Protein AF-A0A1F8DVT5-F1 (afdb_monomer)

Secondary structure (DSSP, 8-state):
------HHHHHHHT-TTHHHHHHHHHHHHHHHHHTSHHHHHHHHHHHTSHHHHHHHHHHHHTSTTTHHHHHHHHHHGGGTS-HHHHHHHHHHHHHHHHHHHHHHHHHHHHHHHHHHHHHHHT-HHHHHHTTSTTHHHHHHHHHHHHHTTTS-HHHHHHHTT-TT--HHHHHHHHHHHHHHHHHHHHHHHHH-

Solvent-accessible surface area (backbone atoms only — not comparable to full-atom values): 10488 Å² total; per-residue (Å²): 134,87,80,84,70,65,77,76,61,62,59,71,73,67,48,91,54,54,68,61,5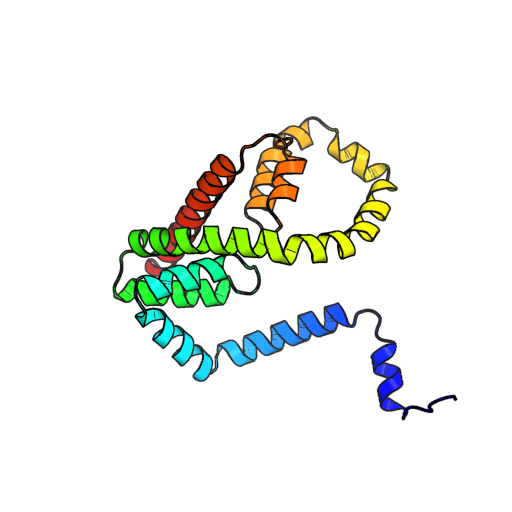3,48,51,53,51,49,52,54,51,45,61,66,49,61,77,33,68,70,46,48,53,51,38,56,57,51,25,66,52,52,68,65,32,35,21,54,39,16,24,39,40,53,41,74,92,34,29,66,63,24,50,56,26,58,50,50,32,53,81,80,41,55,48,66,58,46,13,52,40,15,16,59,17,20,49,55,21,49,52,49,46,57,69,65,46,47,69,59,51,54,64,69,43,47,66,56,52,60,59,52,74,71,37,71,73,58,64,57,56,71,71,38,77,71,42,67,69,43,41,64,57,53,27,49,50,37,50,73,32,81,47,67,57,62,61,25,34,53,75,64,69,46,83,78,66,53,69,70,60,52,52,53,52,53,27,54,51,44,21,50,51,46,25,53,52,48,48,52,63,72,74,108

Structure (mmCIF, N/CA/C/O backbone):
data_AF-A0A1F8DVT5-F1
#
_entry.id   AF-A0A1F8DVT5-F1
#
loop_
_atom_site.group_PDB
_atom_site.id
_atom_site.type_symbol
_atom_site.label_atom_id
_atom_site.label_alt_id
_atom_site.label_comp_id
_atom_site.label_asym_id
_atom_site.label_entity_id
_atom_site.label_seq_id
_atom_site.pdbx_PDB_ins_code
_atom_site.Cartn_x
_atom_site.Cartn_y
_atom_site.Cartn_z
_atom_site.occupancy
_atom_site.B_iso_or_equiv
_atom_site.auth_seq_id
_atom_site.auth_comp_id
_atom_site.auth_asym_id
_atom_site.auth_atom_id
_atom_site.pdbx_PDB_model_num
ATOM 1 N N . MET A 1 1 ? -50.619 -6.832 -6.013 1.00 40.03 1 MET A N 1
ATOM 2 C CA . MET A 1 1 ? -50.377 -7.307 -7.392 1.00 40.03 1 MET A CA 1
ATOM 3 C C . MET A 1 1 ? -49.243 -8.322 -7.311 1.00 40.03 1 MET A C 1
ATOM 5 O O . MET A 1 1 ? -48.106 -7.932 -7.080 1.00 40.03 1 MET A O 1
ATOM 9 N N . ASN A 1 2 ? -49.572 -9.618 -7.315 1.00 43.69 2 ASN A N 1
ATOM 10 C CA . ASN A 1 2 ? -48.598 -10.695 -7.113 1.00 43.69 2 ASN A CA 1
ATOM 11 C C . ASN A 1 2 ? -47.845 -10.939 -8.419 1.00 43.69 2 ASN A C 1
ATOM 13 O O . ASN A 1 2 ? -48.395 -11.498 -9.365 1.00 43.69 2 ASN A O 1
ATOM 17 N N . VAL A 1 3 ? -46.598 -10.479 -8.476 1.00 56.94 3 VAL A N 1
ATOM 18 C CA . VAL A 1 3 ? -45.718 -10.713 -9.619 1.00 56.94 3 VAL A CA 1
ATOM 19 C C . VAL A 1 3 ? -45.224 -12.157 -9.533 1.00 56.94 3 VAL A C 1
ATOM 21 O O . VAL A 1 3 ? -44.346 -12.474 -8.732 1.00 56.94 3 VAL A O 1
ATOM 24 N N . HIS A 1 4 ? -45.818 -13.045 -10.333 1.00 58.88 4 HIS A N 1
ATOM 25 C CA . HIS A 1 4 ? -45.294 -14.389 -10.562 1.00 58.88 4 HIS A CA 1
ATOM 26 C C . HIS A 1 4 ? -43.970 -14.274 -11.325 1.00 58.88 4 HIS A C 1
ATOM 28 O O . HIS A 1 4 ? -43.946 -14.106 -12.541 1.00 58.88 4 HIS A O 1
ATOM 34 N N . LEU A 1 5 ? -42.859 -14.312 -10.589 1.00 56.31 5 LEU A N 1
ATOM 35 C CA . LEU A 1 5 ? -41.522 -14.365 -11.171 1.00 56.31 5 LEU A CA 1
ATOM 36 C C . LEU A 1 5 ? -41.249 -15.785 -11.701 1.00 56.31 5 LEU A C 1
ATOM 38 O O . LEU A 1 5 ? -41.598 -16.755 -11.023 1.00 56.31 5 LEU A O 1
ATOM 42 N N . PRO A 1 6 ? -40.620 -15.934 -12.881 1.00 57.16 6 PRO A N 1
ATOM 43 C CA . PRO A 1 6 ? -40.302 -17.240 -13.448 1.00 57.16 6 PRO A CA 1
ATOM 44 C C . PRO A 1 6 ? -39.401 -18.060 -12.508 1.00 57.16 6 PRO A C 1
ATOM 46 O O . PRO A 1 6 ? -38.488 -17.537 -11.860 1.00 57.16 6 PRO A O 1
ATOM 49 N N . HIS A 1 7 ? -39.675 -19.368 -12.453 1.00 58.00 7 HIS A N 1
ATOM 50 C CA . HIS A 1 7 ? -39.145 -20.341 -11.488 1.00 58.00 7 HIS A CA 1
ATOM 51 C C . HIS A 1 7 ? -37.614 -20.375 -11.240 1.00 58.00 7 HIS A C 1
ATOM 53 O O . HIS A 1 7 ? -37.249 -20.727 -10.116 1.00 58.00 7 HIS A O 1
ATOM 59 N N . PRO A 1 8 ? -36.696 -19.980 -12.154 1.00 55.59 8 PRO A N 1
ATOM 60 C CA . PRO A 1 8 ? -35.258 -19.995 -11.853 1.00 55.59 8 PRO A CA 1
ATOM 61 C C . PRO A 1 8 ? -34.827 -18.938 -10.824 1.00 55.59 8 PRO A C 1
ATOM 63 O O . PRO A 1 8 ? -33.842 -19.125 -10.116 1.00 55.59 8 PRO A O 1
ATOM 66 N N . ILE A 1 9 ? -35.550 -17.818 -10.719 1.00 53.59 9 ILE A N 1
ATOM 67 C CA . ILE A 1 9 ? -35.099 -16.637 -9.958 1.00 53.59 9 ILE A CA 1
ATOM 68 C C . ILE A 1 9 ? -35.405 -16.786 -8.456 1.00 53.59 9 ILE A C 1
ATOM 70 O O . ILE A 1 9 ? -34.687 -16.259 -7.604 1.00 53.59 9 ILE A O 1
ATOM 74 N N . ALA A 1 10 ? -36.440 -17.556 -8.108 1.00 53.16 10 ALA A N 1
ATOM 75 C CA . ALA A 1 10 ? -36.847 -17.775 -6.721 1.00 53.16 10 ALA A CA 1
ATOM 76 C C . ALA A 1 10 ? -35.826 -18.606 -5.917 1.00 53.16 10 ALA A C 1
ATOM 78 O O . ALA A 1 10 ? -35.656 -18.367 -4.722 1.00 53.16 10 ALA A O 1
ATOM 79 N N . TYR A 1 11 ? -35.097 -19.523 -6.567 1.00 51.69 11 TYR A N 1
ATOM 80 C CA . TYR A 1 11 ? -34.116 -20.394 -5.906 1.00 51.69 11 TYR A CA 1
ATOM 81 C C . TYR A 1 11 ? -32.870 -19.622 -5.430 1.00 51.69 11 TYR A C 1
ATOM 83 O O . TYR A 1 11 ? -32.408 -19.816 -4.307 1.00 51.69 11 TYR A O 1
ATOM 91 N N . TYR A 1 12 ? -32.387 -18.651 -6.215 1.00 50.41 12 TYR A N 1
ATOM 92 C CA . TYR A 1 12 ? -31.235 -17.814 -5.842 1.00 50.41 12 TYR A CA 1
ATOM 93 C C . TYR A 1 12 ? -31.512 -16.873 -4.662 1.00 50.41 12 TYR A C 1
ATOM 95 O O . TYR A 1 12 ? -30.584 -16.476 -3.954 1.00 50.41 12 TYR A O 1
ATOM 103 N N . ARG A 1 13 ? -32.781 -16.524 -4.410 1.00 52.41 13 ARG A N 1
ATOM 104 C CA . ARG A 1 13 ? -33.170 -15.673 -3.274 1.00 52.41 13 ARG A CA 1
ATOM 105 C C . ARG A 1 13 ? -33.208 -16.435 -1.942 1.00 52.41 13 ARG A C 1
ATOM 107 O O . ARG A 1 13 ? -33.151 -15.801 -0.894 1.00 52.41 13 ARG A O 1
ATOM 114 N N . ALA A 1 14 ? -33.268 -17.769 -1.976 1.00 55.97 14 ALA A N 1
ATOM 115 C CA . ALA A 1 14 ? -33.323 -18.632 -0.793 1.00 55.97 14 ALA A CA 1
ATOM 116 C C . ALA A 1 14 ? -31.937 -19.074 -0.282 1.00 55.97 14 ALA A C 1
ATOM 118 O O . ALA A 1 14 ? -31.838 -19.806 0.705 1.00 55.97 14 ALA A O 1
ATOM 119 N N . TRP A 1 15 ? -30.852 -18.650 -0.937 1.00 57.53 15 TRP A N 1
ATOM 120 C CA . TRP A 1 15 ? -29.512 -19.098 -0.578 1.00 57.53 15 TRP A CA 1
ATOM 121 C C . TRP A 1 15 ? -28.997 -18.367 0.669 1.00 57.53 15 TRP A C 1
ATOM 123 O O . TRP A 1 15 ? -28.637 -17.190 0.633 1.00 57.53 15 TRP A O 1
ATOM 133 N N . LYS A 1 16 ? -28.964 -19.095 1.791 1.00 67.81 16 LYS A N 1
ATOM 134 C CA . LYS A 1 16 ? -28.633 -18.590 3.136 1.00 67.81 16 LYS A CA 1
ATOM 135 C C . LYS A 1 16 ? -27.255 -17.916 3.237 1.00 67.81 16 LYS A C 1
ATOM 137 O O . LYS A 1 16 ? -27.068 -17.059 4.091 1.00 67.81 16 LYS A O 1
ATOM 142 N N . TYR A 1 17 ? -26.317 -18.270 2.357 1.00 67.44 17 TYR A N 1
ATOM 143 C CA . TYR A 1 17 ? -24.926 -17.795 2.371 1.00 67.44 17 TYR A CA 1
ATOM 144 C C . TYR A 1 17 ? -24.551 -17.015 1.107 1.00 67.44 17 TYR A C 1
ATOM 146 O O . TYR A 1 17 ? -23.424 -17.112 0.626 1.00 67.44 17 TYR A O 1
ATOM 154 N N . ARG A 1 18 ? -25.491 -16.243 0.550 1.00 71.56 18 ARG A N 1
ATOM 155 C CA . ARG A 1 18 ? -25.291 -15.483 -0.694 1.00 71.56 18 ARG A CA 1
ATOM 156 C C . ARG A 1 18 ? -24.005 -14.648 -0.687 1.00 71.56 18 ARG A C 1
ATOM 158 O O . ARG A 1 18 ? -23.248 -14.715 -1.644 1.00 71.56 18 ARG A O 1
ATOM 165 N N . 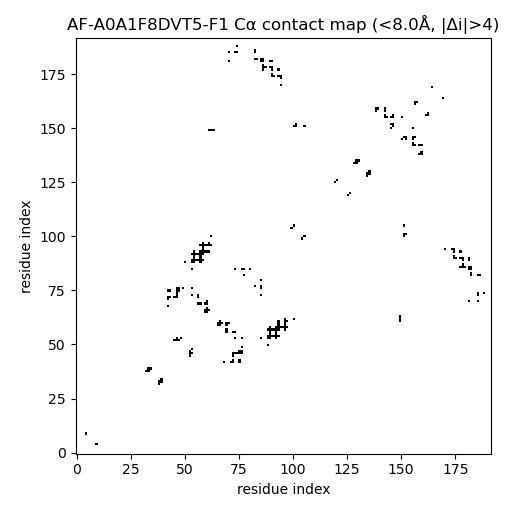ASN A 1 19 ? -23.726 -13.926 0.399 1.00 71.44 19 ASN A N 1
ATOM 166 C CA . ASN A 1 19 ? -22.541 -13.065 0.494 1.00 71.44 19 ASN A CA 1
ATOM 167 C C . ASN A 1 19 ? -21.238 -13.876 0.562 1.00 71.44 19 ASN A C 1
ATOM 169 O O . ASN A 1 19 ? -20.266 -13.525 -0.094 1.00 71.44 19 ASN A O 1
ATOM 173 N N . THR A 1 20 ? -21.228 -14.995 1.290 1.00 72.81 20 THR A N 1
ATOM 174 C CA . THR A 1 20 ? -20.064 -15.892 1.365 1.00 72.81 20 THR A CA 1
ATOM 175 C C . THR A 1 20 ? -19.805 -16.586 0.030 1.00 72.81 20 THR A C 1
ATOM 177 O O . THR A 1 20 ? -18.659 -16.685 -0.396 1.00 72.81 20 THR A O 1
ATOM 180 N N . GLY A 1 21 ? -20.863 -17.020 -0.663 1.00 82.94 21 GLY A N 1
ATOM 181 C CA . GLY A 1 21 ? -20.761 -17.585 -2.008 1.00 82.94 21 GLY A CA 1
ATOM 182 C C . GLY A 1 21 ? -20.256 -16.565 -3.031 1.00 82.94 21 GLY A C 1
ATOM 183 O O . GLY A 1 21 ? -19.415 -16.904 -3.856 1.00 82.94 21 GLY A O 1
ATOM 184 N N . LEU A 1 22 ? -20.707 -15.309 -2.939 1.00 77.19 22 LEU A N 1
ATOM 185 C CA . LEU A 1 22 ? -20.210 -14.209 -3.772 1.00 77.19 22 LEU A CA 1
ATOM 186 C C . LEU A 1 22 ? -18.737 -13.895 -3.489 1.00 77.19 22 LEU A C 1
ATOM 188 O O . LEU A 1 22 ? -17.980 -13.732 -4.438 1.00 77.19 22 LEU A O 1
ATOM 192 N N . LEU A 1 23 ? -18.322 -13.875 -2.220 1.00 71.88 23 LEU A N 1
ATOM 193 C CA . LEU A 1 23 ? -16.924 -13.665 -1.832 1.00 71.88 23 LEU A CA 1
ATOM 194 C C . LEU A 1 23 ? -16.014 -14.798 -2.337 1.00 71.88 23 LEU A C 1
ATOM 196 O O . LEU A 1 23 ? -14.948 -14.545 -2.895 1.00 71.88 23 LEU A O 1
ATOM 200 N N . ALA A 1 24 ? -16.448 -16.052 -2.197 1.00 79.88 24 ALA A N 1
ATOM 201 C CA . ALA A 1 24 ? -15.714 -17.197 -2.730 1.00 79.88 24 ALA A CA 1
ATOM 202 C C . ALA A 1 24 ? -15.603 -17.129 -4.263 1.00 79.88 24 ALA A C 1
ATOM 204 O O . ALA A 1 24 ? -14.515 -17.285 -4.812 1.00 79.88 24 ALA A O 1
ATOM 205 N N . ALA A 1 25 ? -16.706 -16.826 -4.953 1.00 82.62 25 ALA A N 1
ATOM 206 C CA . ALA A 1 25 ? -16.708 -16.656 -6.402 1.00 82.62 25 ALA A CA 1
ATOM 207 C C . ALA A 1 25 ? -15.811 -15.491 -6.853 1.00 82.62 25 ALA A C 1
ATOM 209 O O . ALA A 1 25 ? -15.099 -15.632 -7.844 1.00 82.62 25 ALA A O 1
ATOM 210 N N . SER A 1 26 ? -15.789 -14.370 -6.119 1.00 75.75 26 SER A N 1
ATOM 211 C CA . SER A 1 26 ? -14.909 -13.241 -6.435 1.00 75.75 26 SER A CA 1
ATOM 212 C C . SER A 1 26 ? -13.433 -13.571 -6.234 1.00 75.75 26 SER A C 1
ATOM 214 O O . SER A 1 26 ? -12.619 -13.121 -7.029 1.00 75.75 26 SER A O 1
ATOM 216 N N . LEU A 1 27 ? -13.080 -14.379 -5.227 1.00 76.62 27 LEU A N 1
ATOM 217 C CA . LEU A 1 27 ? -11.699 -14.834 -5.029 1.00 76.62 27 LEU A CA 1
ATOM 218 C C . LEU A 1 27 ? -11.250 -15.766 -6.157 1.00 76.62 27 LEU A C 1
ATOM 220 O O . LEU A 1 27 ? -10.163 -15.593 -6.696 1.00 76.62 27 LEU A O 1
ATOM 224 N N . VAL A 1 28 ? -12.100 -16.716 -6.557 1.00 84.62 28 VAL A N 1
ATOM 225 C CA . VAL A 1 28 ? -11.814 -17.595 -7.702 1.00 84.62 28 VAL A CA 1
ATOM 226 C C . VAL A 1 28 ? -11.618 -16.765 -8.970 1.00 84.62 28 VAL A C 1
ATOM 228 O O . VAL A 1 28 ? -10.612 -16.923 -9.656 1.00 84.62 28 VAL A O 1
ATOM 231 N N . LEU A 1 29 ? -12.541 -15.843 -9.254 1.00 83.19 29 LEU A N 1
ATOM 232 C CA . LEU A 1 29 ? -12.442 -14.950 -10.406 1.00 83.19 29 LEU A CA 1
ATOM 233 C C . LEU A 1 29 ? -11.166 -14.094 -10.360 1.00 83.19 29 LEU A C 1
ATOM 235 O O . LEU A 1 29 ? -10.511 -13.932 -11.383 1.00 83.19 29 LEU A O 1
ATOM 239 N N . PHE A 1 30 ? -10.798 -13.583 -9.183 1.00 79.81 30 PHE A N 1
ATOM 240 C CA . PHE A 1 30 ? -9.571 -12.818 -8.984 1.00 79.81 30 PHE A CA 1
ATOM 241 C C . PHE A 1 30 ? -8.330 -13.619 -9.388 1.00 79.81 30 PHE A C 1
ATOM 243 O O . PHE A 1 30 ? -7.538 -13.114 -10.176 1.00 79.81 30 PHE A O 1
ATOM 250 N N . PHE A 1 31 ? -8.186 -14.870 -8.933 1.00 81.00 31 PHE A N 1
ATOM 251 C CA . PHE A 1 31 ? -7.042 -15.709 -9.311 1.00 81.00 31 PHE A CA 1
ATOM 252 C C . PHE A 1 31 ? -6.993 -15.992 -10.816 1.00 81.00 31 PHE A C 1
ATOM 254 O O . PHE A 1 31 ? -5.923 -15.919 -11.410 1.00 81.00 31 PHE A O 1
ATOM 261 N N . PHE A 1 32 ? -8.144 -16.234 -11.452 1.00 84.81 32 PHE A N 1
ATOM 262 C CA . PHE A 1 32 ? -8.201 -16.415 -12.906 1.00 84.81 32 PHE A CA 1
ATOM 263 C C . PHE A 1 32 ? -7.789 -15.160 -13.684 1.00 84.81 32 PHE A C 1
ATOM 265 O O . PHE A 1 32 ? -7.161 -15.268 -14.734 1.00 84.81 32 PHE A O 1
ATOM 272 N N . ILE A 1 33 ? -8.156 -13.971 -13.198 1.00 83.00 33 ILE A N 1
ATOM 273 C CA . ILE A 1 33 ? -7.827 -12.703 -13.862 1.00 83.00 33 ILE A CA 1
ATOM 274 C C . ILE A 1 33 ? -6.375 -12.292 -13.586 1.00 83.00 33 ILE A C 1
ATOM 276 O O . ILE A 1 33 ? -5.737 -11.719 -14.468 1.00 83.00 33 ILE A O 1
ATOM 280 N N . ALA A 1 34 ? -5.842 -12.592 -12.401 1.00 77.62 34 ALA A N 1
ATOM 281 C CA . ALA A 1 34 ? -4.511 -12.168 -11.969 1.00 77.62 34 ALA A CA 1
ATOM 282 C C . ALA A 1 34 ? -3.381 -12.643 -12.901 1.00 77.62 34 ALA A C 1
ATOM 284 O O . ALA A 1 34 ? -2.401 -11.926 -13.068 1.00 77.62 34 ALA A O 1
ATOM 285 N N . GLU A 1 35 ? -3.533 -13.803 -13.547 1.00 79.25 35 GLU A N 1
ATOM 286 C CA . GLU A 1 35 ? -2.539 -14.358 -14.482 1.00 79.25 35 GLU A CA 1
ATOM 287 C C . GLU A 1 35 ? -2.690 -13.853 -15.930 1.00 79.25 35 GLU A C 1
ATOM 289 O O . GLU A 1 35 ? -1.930 -14.237 -16.820 1.00 79.25 35 GLU A O 1
ATOM 294 N N . THR A 1 36 ? -3.675 -12.998 -16.211 1.00 88.56 36 THR A N 1
ATOM 295 C CA . THR A 1 36 ? -3.889 -12.487 -17.571 1.00 88.56 36 THR A CA 1
ATOM 296 C C . THR A 1 36 ? -2.838 -11.446 -17.960 1.00 88.56 36 THR A C 1
ATOM 298 O O . THR A 1 36 ? -2.401 -10.639 -17.139 1.00 88.56 36 THR A O 1
ATOM 301 N N . GLN A 1 37 ? -2.491 -11.395 -19.254 1.00 86.50 37 GLN A N 1
ATOM 302 C CA . GLN A 1 37 ? -1.568 -10.379 -19.786 1.00 86.50 37 GLN A CA 1
ATOM 303 C C . GLN A 1 37 ? -2.032 -8.950 -19.488 1.00 86.50 37 GLN A C 1
ATOM 305 O O . GLN A 1 37 ? -1.217 -8.090 -19.190 1.00 86.50 37 GLN A O 1
ATOM 310 N N . PHE A 1 38 ? -3.346 -8.718 -19.473 1.00 86.81 38 PHE A N 1
ATOM 311 C CA . PHE A 1 38 ? -3.918 -7.421 -19.130 1.00 86.81 38 PHE A CA 1
ATOM 312 C C . PHE A 1 38 ? -3.513 -6.942 -17.728 1.00 86.81 38 PHE A C 1
ATOM 314 O O . PHE A 1 38 ? -3.175 -5.773 -17.548 1.00 86.81 38 PHE A O 1
ATOM 321 N N . VAL A 1 39 ? -3.531 -7.832 -16.729 1.00 84.88 39 VAL A N 1
ATOM 322 C CA . VAL A 1 39 ? -3.103 -7.483 -15.366 1.00 84.88 39 VAL A CA 1
ATOM 323 C C . VAL A 1 39 ? -1.603 -7.229 -15.329 1.00 84.88 39 VAL A C 1
ATOM 325 O O . VAL A 1 39 ? -1.180 -6.246 -14.725 1.00 84.88 39 VAL A O 1
ATOM 328 N N . HIS A 1 40 ? -0.814 -8.061 -16.011 1.00 85.56 40 HIS A N 1
ATOM 329 C CA . HIS A 1 40 ? 0.630 -7.866 -16.106 1.00 85.56 40 HIS A CA 1
ATOM 330 C C . HIS A 1 40 ? 0.983 -6.495 -16.705 1.00 85.56 40 HIS A C 1
ATOM 332 O O . HIS A 1 40 ? 1.748 -5.751 -16.098 1.00 85.56 40 HIS A O 1
ATOM 338 N N . ASP A 1 41 ? 0.349 -6.109 -17.815 1.00 87.88 41 ASP A N 1
ATOM 339 C CA . ASP A 1 41 ? 0.565 -4.814 -18.468 1.00 87.88 41 ASP A CA 1
ATOM 340 C C . ASP A 1 41 ? 0.191 -3.634 -17.563 1.00 87.88 41 ASP A C 1
ATOM 342 O O . ASP A 1 41 ? 0.857 -2.600 -17.569 1.00 87.88 41 ASP A O 1
ATOM 346 N N . ILE A 1 42 ? -0.876 -3.748 -16.767 1.00 87.00 42 ILE A N 1
ATOM 347 C CA . ILE A 1 42 ? -1.229 -2.702 -15.797 1.00 87.00 42 ILE A CA 1
ATOM 348 C C . ILE A 1 42 ? -0.151 -2.595 -14.721 1.00 87.00 42 ILE A C 1
ATOM 350 O O . ILE A 1 42 ? 0.277 -1.486 -14.398 1.00 87.00 42 ILE A O 1
ATOM 354 N N . VAL A 1 43 ? 0.280 -3.728 -14.167 1.00 86.19 43 VAL A N 1
ATOM 355 C CA . VAL A 1 43 ? 1.268 -3.769 -13.084 1.00 86.19 43 VAL A CA 1
ATOM 356 C C . VAL A 1 43 ? 2.586 -3.142 -13.533 1.00 86.19 43 VAL A C 1
ATOM 358 O O . VAL A 1 43 ? 3.089 -2.246 -12.851 1.00 86.19 43 VAL A O 1
ATOM 361 N N . THR A 1 44 ? 3.092 -3.522 -14.708 1.00 85.81 44 THR A N 1
ATOM 362 C CA . THR A 1 44 ? 4.346 -2.975 -15.244 1.00 85.81 44 THR A CA 1
ATOM 363 C C . THR A 1 44 ? 4.212 -1.494 -15.584 1.00 85.81 44 THR A C 1
ATOM 365 O O . THR A 1 44 ? 5.069 -0.700 -15.200 1.00 85.81 44 THR A O 1
ATOM 368 N N . ASN A 1 45 ? 3.116 -1.076 -16.228 1.00 90.88 45 ASN A N 1
ATOM 369 C CA . ASN A 1 45 ? 2.908 0.330 -16.575 1.00 90.88 45 ASN A CA 1
ATOM 370 C C . ASN A 1 45 ? 2.839 1.218 -15.331 1.00 90.88 45 ASN A C 1
ATOM 372 O O . ASN A 1 45 ? 3.501 2.255 -15.292 1.00 90.88 45 ASN A O 1
ATOM 376 N N . VAL A 1 46 ? 2.084 0.823 -14.302 1.00 88.12 46 VAL A N 1
ATOM 377 C CA . VAL A 1 46 ? 2.001 1.588 -13.046 1.00 88.12 46 VAL A CA 1
ATOM 378 C C . VAL A 1 46 ? 3.351 1.594 -12.325 1.00 88.12 46 VAL A C 1
ATOM 380 O O . VAL A 1 46 ? 3.744 2.635 -11.795 1.00 88.12 46 VAL A O 1
ATOM 383 N N . GLY A 1 47 ? 4.102 0.490 -12.379 1.00 83.44 47 GLY A N 1
ATOM 384 C CA . GLY A 1 47 ? 5.468 0.379 -11.854 1.00 83.44 47 GLY A CA 1
ATOM 385 C C . GLY A 1 47 ? 6.477 1.369 -12.456 1.00 83.44 47 GLY A C 1
ATOM 386 O O . GLY A 1 47 ? 7.538 1.596 -11.880 1.00 83.44 47 GLY A O 1
ATOM 387 N N . THR A 1 48 ? 6.153 2.029 -13.574 1.00 87.44 48 THR A N 1
ATOM 388 C CA . THR A 1 48 ? 7.020 3.054 -14.190 1.00 87.44 48 THR A CA 1
ATOM 389 C C . THR A 1 48 ? 6.690 4.490 -13.782 1.00 87.44 48 THR A C 1
ATOM 391 O O . THR A 1 48 ? 7.439 5.410 -14.109 1.00 87.44 48 THR A O 1
ATOM 394 N N . TRP A 1 49 ? 5.607 4.727 -13.034 1.00 90.56 49 TRP A N 1
ATOM 395 C CA . TRP A 1 49 ? 5.122 6.085 -12.728 1.00 90.56 49 TRP A CA 1
ATOM 396 C C . TRP A 1 49 ? 6.002 6.868 -11.735 1.00 90.56 49 TRP A C 1
ATOM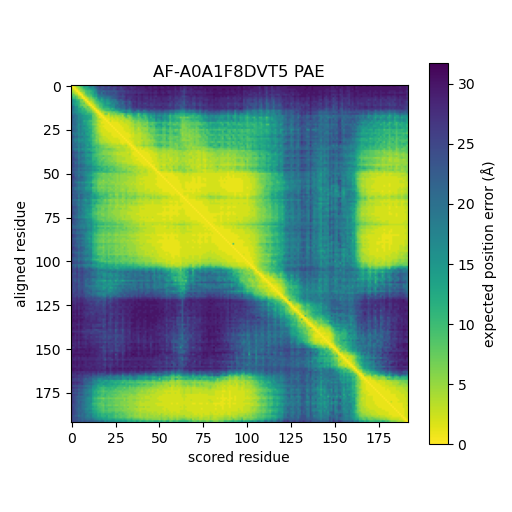 398 O O . TRP A 1 49 ? 5.694 8.011 -11.401 1.00 90.56 49 TRP A O 1
ATOM 408 N N . GLY A 1 50 ? 7.092 6.276 -11.243 1.00 92.75 50 GLY A N 1
ATOM 409 C CA . GLY A 1 50 ? 7.983 6.861 -10.243 1.00 92.75 50 GLY A CA 1
ATOM 410 C C . GLY A 1 50 ? 7.294 7.167 -8.907 1.00 92.75 50 GLY A C 1
ATOM 411 O O . GLY A 1 50 ? 6.435 6.423 -8.436 1.00 92.75 50 GLY A O 1
ATOM 412 N N . TYR A 1 51 ? 7.672 8.285 -8.277 1.00 95.00 51 TYR A N 1
ATOM 413 C CA . TYR A 1 51 ? 7.185 8.678 -6.945 1.00 95.00 51 TYR A CA 1
ATOM 414 C C . TYR A 1 51 ? 5.656 8.805 -6.814 1.00 95.00 51 TYR A C 1
ATOM 416 O O . TYR A 1 51 ? 5.123 8.292 -5.828 1.00 95.00 51 TYR A O 1
ATOM 424 N N . PRO A 1 52 ? 4.921 9.425 -7.763 1.00 94.81 52 PRO A N 1
ATOM 425 C CA . PRO A 1 52 ? 3.458 9.446 -7.715 1.00 94.81 52 PRO A CA 1
ATOM 426 C C . PRO A 1 52 ? 2.840 8.045 -7.739 1.00 94.81 52 PRO A C 1
ATOM 428 O O . PRO A 1 52 ? 1.879 7.789 -7.017 1.00 94.81 52 PRO A O 1
ATOM 431 N N . GLY A 1 53 ? 3.415 7.131 -8.526 1.00 94.50 53 GLY 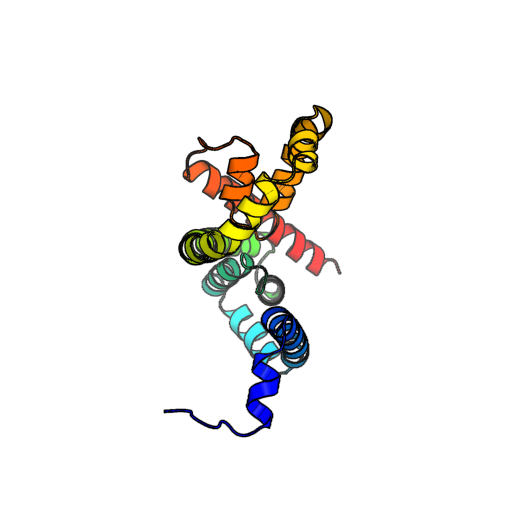A N 1
ATOM 432 C CA . GLY A 1 53 ? 2.998 5.731 -8.566 1.00 94.50 53 GLY A CA 1
ATOM 433 C C . GLY A 1 53 ? 3.186 5.049 -7.216 1.00 94.50 53 GLY A C 1
ATOM 434 O O . GLY A 1 53 ? 2.228 4.512 -6.670 1.00 94.50 53 GLY A O 1
ATOM 435 N N . MET A 1 54 ? 4.380 5.159 -6.625 1.00 96.50 54 MET A N 1
ATOM 436 C CA . MET A 1 54 ? 4.672 4.599 -5.298 1.00 96.50 54 MET A CA 1
ATOM 437 C C . MET A 1 54 ? 3.712 5.123 -4.222 1.00 96.50 54 MET A C 1
ATOM 439 O O . MET A 1 54 ? 3.219 4.343 -3.413 1.00 96.50 54 MET A O 1
ATOM 443 N N . PHE A 1 55 ? 3.389 6.420 -4.238 1.00 96.69 55 PHE A N 1
ATOM 444 C CA . PHE A 1 55 ? 2.410 7.012 -3.321 1.00 96.69 55 PHE A CA 1
ATOM 445 C C . PHE A 1 55 ? 1.001 6.431 -3.518 1.00 96.69 55 PHE A C 1
ATOM 447 O O . PHE A 1 55 ? 0.360 6.019 -2.553 1.00 96.69 55 PHE A O 1
ATOM 454 N N . ILE A 1 56 ? 0.512 6.366 -4.762 1.00 95.44 56 ILE A N 1
ATOM 455 C CA . ILE A 1 56 ? -0.834 5.850 -5.055 1.00 95.44 56 ILE A CA 1
ATOM 456 C C . ILE A 1 56 ? -0.942 4.374 -4.691 1.00 95.44 56 ILE A C 1
ATOM 458 O O . ILE A 1 56 ? -1.884 3.970 -4.013 1.00 95.44 56 ILE A O 1
ATOM 462 N N . VAL A 1 57 ? 0.038 3.574 -5.093 1.00 95.94 57 VAL A N 1
ATOM 463 C CA . VAL A 1 57 ? 0.091 2.148 -4.767 1.00 95.94 57 VAL A CA 1
ATOM 464 C C . VAL A 1 57 ? 0.212 1.951 -3.253 1.00 95.94 57 VAL A C 1
ATOM 466 O O . VAL A 1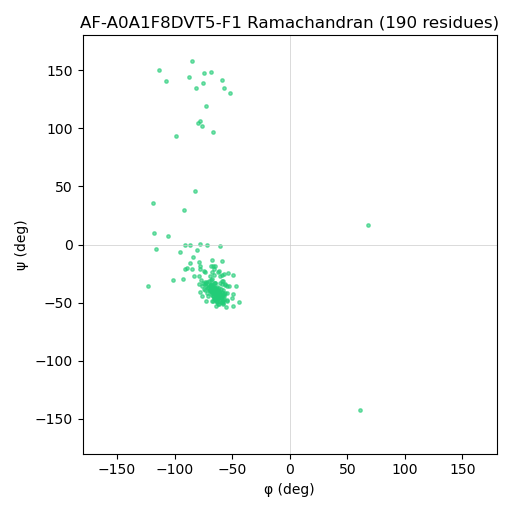 57 ? -0.443 1.073 -2.700 1.00 95.94 57 VAL A O 1
ATOM 469 N N . GLY A 1 58 ? 0.950 2.824 -2.562 1.00 94.81 58 GLY A N 1
ATOM 470 C CA . GLY A 1 58 ? 1.006 2.884 -1.103 1.00 94.81 58 GLY A CA 1
ATOM 471 C C . GLY A 1 58 ? -0.355 3.111 -0.436 1.00 94.81 58 GLY A C 1
ATOM 472 O O . GLY A 1 58 ? -0.650 2.457 0.558 1.00 94.81 58 GLY A O 1
ATOM 473 N N . MET A 1 59 ? -1.232 3.954 -0.998 1.00 93.00 59 MET A N 1
ATOM 474 C CA . MET A 1 59 ? -2.617 4.082 -0.505 1.00 93.00 59 MET A CA 1
ATOM 475 C C . MET A 1 59 ? -3.3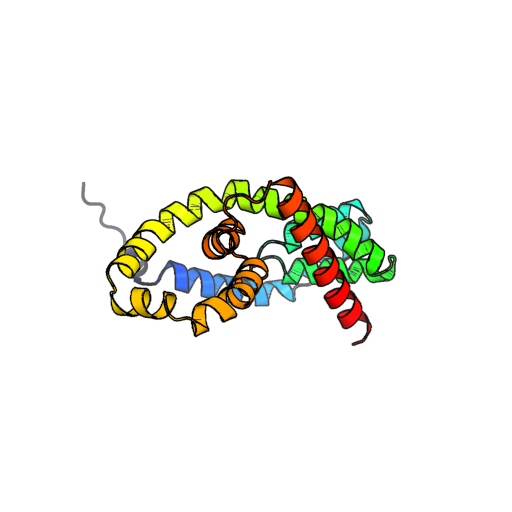81 2.757 -0.619 1.00 93.00 59 MET A C 1
ATOM 477 O O . MET A 1 59 ? -4.115 2.385 0.294 1.00 93.00 59 MET A O 1
ATOM 481 N N . PHE A 1 60 ? -3.205 2.030 -1.728 1.00 88.50 60 PHE A N 1
ATOM 482 C CA . PHE A 1 60 ? -3.858 0.736 -1.941 1.00 88.50 60 PHE A CA 1
ATOM 483 C C . PHE A 1 60 ? -3.247 -0.398 -1.113 1.00 88.50 60 PHE A C 1
ATOM 485 O O . PHE A 1 60 ? -3.935 -1.375 -0.830 1.00 88.50 60 PHE A O 1
ATOM 492 N N . TYR A 1 61 ? -1.995 -0.282 -0.681 1.00 90.12 61 TYR A N 1
ATOM 493 C CA . TYR A 1 61 ? -1.355 -1.277 0.180 1.00 90.12 61 TYR A CA 1
ATOM 494 C C . TYR A 1 61 ? -2.101 -1.479 1.510 1.00 90.12 61 TYR A C 1
ATOM 496 O O . TYR A 1 61 ? -2.058 -2.564 2.068 1.00 90.12 61 TYR A O 1
ATOM 504 N N . VAL A 1 62 ? -2.838 -0.483 1.998 1.00 84.50 62 VAL A N 1
ATOM 505 C CA . VAL A 1 62 ? -3.562 -0.568 3.277 1.00 84.50 62 VAL A CA 1
ATOM 506 C C . VAL A 1 62 ? -4.743 -1.546 3.244 1.00 84.50 62 VAL A C 1
ATOM 508 O O . VAL A 1 62 ? -5.045 -2.203 4.241 1.00 84.50 62 VAL A O 1
ATOM 511 N N . PHE A 1 63 ? -5.451 -1.666 2.117 1.00 78.81 63 PHE A N 1
ATOM 512 C CA . PHE A 1 63 ? -6.670 -2.477 2.084 1.00 78.81 63 PHE A CA 1
ATOM 513 C C . PHE A 1 63 ? -6.345 -3.964 1.917 1.00 78.81 63 PHE A C 1
ATOM 515 O O . PHE A 1 63 ? -5.600 -4.355 1.018 1.00 78.81 63 PHE A O 1
ATOM 522 N N . THR A 1 64 ? -7.005 -4.824 2.704 1.00 73.00 64 THR A N 1
ATOM 523 C CA . THR A 1 64 ? -6.805 -6.289 2.676 1.00 73.00 64 THR A CA 1
ATOM 524 C C . THR A 1 64 ? -6.866 -6.874 1.271 1.00 73.00 64 THR A C 1
ATOM 526 O O . THR A 1 64 ? -6.077 -7.741 0.913 1.00 73.00 64 THR A O 1
ATOM 529 N N . PHE A 1 65 ? -7.831 -6.406 0.479 1.00 67.06 65 PHE A N 1
ATOM 530 C CA . PHE A 1 65 ? -8.118 -6.948 -0.844 1.00 67.06 65 PHE A CA 1
ATOM 531 C C . PHE A 1 65 ? -7.139 -6.460 -1.917 1.00 67.06 65 PHE A C 1
ATOM 533 O O . PHE A 1 65 ? -7.083 -7.053 -2.990 1.00 67.06 65 PHE A O 1
ATOM 540 N N . THR A 1 66 ? -6.365 -5.406 -1.642 1.00 82.31 66 THR A N 1
ATOM 541 C CA . THR A 1 66 ? -5.412 -4.819 -2.593 1.00 82.31 66 THR A CA 1
ATOM 542 C C . THR A 1 66 ? -3.954 -4.913 -2.143 1.00 82.31 66 THR A C 1
ATOM 544 O O . THR A 1 66 ? -3.085 -4.598 -2.947 1.00 82.31 66 THR A O 1
ATOM 547 N N . VAL A 1 67 ? -3.660 -5.431 -0.941 1.00 85.25 67 VAL A N 1
ATOM 548 C CA . VAL A 1 67 ? -2.291 -5.706 -0.447 1.00 85.25 67 VAL A CA 1
ATOM 549 C C . VAL A 1 67 ? -1.452 -6.478 -1.464 1.00 85.25 67 VAL A C 1
ATOM 551 O O . VAL A 1 67 ? -0.363 -6.043 -1.821 1.00 85.25 67 VAL A O 1
ATOM 554 N N . ALA A 1 68 ? -1.957 -7.615 -1.952 1.00 83.44 68 ALA A N 1
ATOM 555 C CA . ALA A 1 68 ? -1.198 -8.495 -2.838 1.00 83.44 68 ALA A CA 1
ATOM 556 C C . ALA A 1 68 ? -0.848 -7.827 -4.185 1.00 83.44 68 ALA A C 1
ATOM 558 O O . ALA A 1 68 ? 0.338 -7.773 -4.517 1.00 83.44 68 ALA A O 1
ATOM 559 N N . PRO A 1 69 ? -1.812 -7.265 -4.947 1.00 86.00 69 PRO A N 1
ATOM 560 C CA . PRO A 1 69 ? -1.480 -6.558 -6.182 1.00 86.00 69 PRO A CA 1
ATOM 561 C C . PRO A 1 69 ? -0.673 -5.276 -5.931 1.00 86.00 69 PRO A C 1
ATOM 563 O O . PRO A 1 69 ? 0.200 -4.957 -6.731 1.00 86.00 69 PRO A O 1
ATOM 566 N N . ALA A 1 70 ? -0.894 -4.561 -4.822 1.00 91.62 70 ALA A N 1
ATOM 567 C CA . ALA A 1 70 ? -0.093 -3.385 -4.488 1.00 91.62 70 ALA A CA 1
ATOM 568 C C . ALA A 1 70 ? 1.377 -3.753 -4.256 1.00 91.62 70 ALA A C 1
ATOM 570 O O . ALA A 1 70 ? 2.256 -3.087 -4.790 1.00 91.62 70 ALA A O 1
ATOM 571 N N . LEU A 1 71 ? 1.657 -4.836 -3.525 1.00 92.00 71 LEU A N 1
ATOM 572 C CA . LEU A 1 71 ? 3.020 -5.330 -3.322 1.00 92.00 71 LEU A CA 1
ATOM 573 C C . LEU A 1 71 ? 3.689 -5.755 -4.631 1.00 92.00 71 LEU A C 1
ATOM 575 O O . LEU A 1 71 ? 4.856 -5.431 -4.830 1.00 92.00 71 LEU A O 1
ATOM 579 N N . ALA A 1 72 ? 2.956 -6.419 -5.530 1.00 91.19 72 ALA A N 1
ATOM 580 C CA . ALA A 1 72 ? 3.470 -6.770 -6.854 1.00 91.19 72 ALA A CA 1
ATOM 581 C C . ALA A 1 72 ? 3.892 -5.517 -7.640 1.00 91.19 72 ALA A C 1
ATOM 583 O O . ALA A 1 72 ? 4.990 -5.467 -8.183 1.00 91.19 72 ALA A O 1
ATOM 584 N N . ILE A 1 73 ? 3.074 -4.462 -7.622 1.00 94.12 73 ILE A N 1
ATOM 585 C CA . ILE A 1 73 ? 3.417 -3.190 -8.272 1.00 94.12 73 ILE A CA 1
ATOM 586 C C . ILE A 1 73 ? 4.578 -2.487 -7.548 1.00 94.12 73 ILE A C 1
ATOM 588 O O . ILE A 1 73 ? 5.468 -1.947 -8.200 1.00 94.12 73 ILE A O 1
ATOM 592 N N . LEU A 1 74 ? 4.612 -2.494 -6.209 1.00 94.94 74 LEU A N 1
ATOM 593 C CA . LEU A 1 74 ? 5.724 -1.923 -5.436 1.00 94.94 74 LEU A CA 1
ATOM 594 C C . LEU A 1 74 ? 7.057 -2.618 -5.737 1.00 94.94 74 LEU A C 1
ATOM 596 O O . LEU A 1 74 ? 8.097 -1.959 -5.734 1.00 94.94 74 LEU A O 1
ATOM 600 N N . TYR A 1 75 ? 7.024 -3.919 -6.025 1.00 93.81 75 TYR A N 1
ATOM 601 C CA . TYR A 1 75 ? 8.197 -4.681 -6.435 1.00 93.81 75 TYR A CA 1
ATOM 602 C C . TYR A 1 75 ? 8.745 -4.220 -7.793 1.00 93.81 75 TYR A C 1
ATOM 604 O O . TYR A 1 75 ? 9.958 -4.079 -7.925 1.00 93.81 75 TYR A O 1
ATOM 612 N N . GLU A 1 76 ? 7.897 -3.876 -8.766 1.00 93.50 76 GLU A N 1
ATOM 613 C CA . GLU A 1 76 ? 8.350 -3.359 -10.073 1.00 93.50 76 GLU A CA 1
ATOM 614 C C . GLU A 1 76 ? 9.197 -2.078 -9.941 1.00 93.50 76 GLU A C 1
ATOM 616 O O . GLU A 1 76 ? 10.187 -1.895 -10.652 1.00 93.50 76 GLU A O 1
ATOM 621 N N . PHE A 1 77 ? 8.896 -1.213 -8.964 1.00 94.44 77 PHE A N 1
ATOM 622 C CA . PHE A 1 77 ? 9.702 -0.009 -8.716 1.00 94.44 77 PHE A CA 1
ATOM 623 C C . PHE A 1 77 ? 11.133 -0.318 -8.259 1.00 94.44 77 PHE A C 1
ATOM 625 O O . PHE A 1 77 ? 12.004 0.551 -8.361 1.00 94.44 77 PHE A O 1
ATOM 632 N N . THR A 1 78 ? 11.410 -1.533 -7.775 1.00 94.19 78 THR A N 1
ATOM 633 C CA . THR A 1 78 ? 12.755 -1.927 -7.330 1.00 94.19 78 THR A CA 1
ATOM 634 C C . THR A 1 78 ? 13.774 -1.996 -8.459 1.00 94.19 78 THR A C 1
ATOM 636 O O . THR A 1 78 ? 14.973 -1.904 -8.196 1.00 94.19 78 THR A O 1
ATOM 639 N N . ALA A 1 79 ? 13.316 -2.081 -9.712 1.00 91.62 79 ALA A N 1
ATOM 640 C CA . ALA A 1 79 ? 14.179 -2.012 -10.885 1.00 91.62 79 ALA A CA 1
ATOM 641 C C . ALA A 1 79 ? 14.913 -0.661 -11.003 1.00 91.62 79 ALA A C 1
ATOM 643 O O . ALA A 1 79 ? 15.963 -0.585 -11.639 1.00 91.62 79 ALA A O 1
ATOM 644 N N . ILE A 1 80 ? 14.368 0.406 -10.403 1.00 92.44 80 ILE A N 1
ATOM 645 C CA . ILE A 1 80 ? 14.878 1.781 -10.531 1.00 92.44 80 ILE A CA 1
ATOM 646 C C . ILE A 1 80 ? 15.204 2.398 -9.162 1.00 92.44 80 ILE A C 1
ATOM 648 O O . ILE A 1 80 ? 16.161 3.165 -9.038 1.00 92.44 80 ILE A O 1
ATOM 652 N N . TYR A 1 81 ? 14.423 2.086 -8.127 1.00 94.75 81 TYR A N 1
ATOM 653 C CA . TYR A 1 81 ? 14.504 2.727 -6.815 1.00 94.75 81 TYR A CA 1
ATOM 654 C C . TYR A 1 81 ? 14.985 1.765 -5.729 1.00 94.75 81 TYR A C 1
ATOM 656 O O . TYR A 1 81 ? 14.715 0.568 -5.754 1.00 94.75 81 TYR A O 1
ATOM 664 N N . SER A 1 82 ? 15.661 2.308 -4.711 1.00 94.75 82 SER A N 1
ATOM 665 C CA . SER A 1 82 ? 16.041 1.509 -3.544 1.00 94.75 82 SER A CA 1
ATOM 666 C C . SER A 1 82 ? 14.804 1.096 -2.726 1.00 94.75 82 SER A C 1
ATOM 668 O O . SER A 1 82 ? 13.861 1.890 -2.624 1.00 94.75 82 SER A O 1
ATOM 670 N N . PRO A 1 83 ? 14.814 -0.074 -2.056 1.00 94.88 83 PRO A N 1
ATOM 671 C CA . PRO A 1 83 ? 13.711 -0.509 -1.193 1.00 94.88 83 PRO A CA 1
ATOM 672 C C . PRO A 1 83 ? 13.319 0.524 -0.137 1.00 94.88 83 PRO A C 1
ATOM 674 O O . PRO A 1 83 ? 12.141 0.701 0.156 1.00 94.88 83 PRO A O 1
ATOM 677 N N . LEU A 1 84 ? 14.300 1.256 0.403 1.00 96.31 84 LEU A N 1
ATOM 678 C CA . LEU A 1 84 ? 14.055 2.315 1.379 1.00 96.31 84 LEU A CA 1
ATOM 679 C C . LEU A 1 84 ? 13.291 3.493 0.762 1.00 96.31 84 LEU A C 1
ATOM 681 O O . LEU A 1 84 ? 12.368 4.019 1.379 1.00 96.31 84 LEU A O 1
ATOM 685 N N . THR A 1 85 ? 13.645 3.901 -0.459 1.00 96.25 85 THR A N 1
ATOM 686 C CA . THR A 1 85 ? 12.940 4.970 -1.182 1.00 96.25 85 THR A CA 1
ATOM 687 C C . THR A 1 85 ? 11.490 4.585 -1.453 1.00 96.25 85 THR A C 1
ATOM 689 O O . THR A 1 85 ? 10.595 5.401 -1.231 1.00 96.25 85 THR A O 1
ATOM 692 N N . ILE A 1 86 ? 11.266 3.343 -1.887 1.00 97.06 86 ILE A N 1
ATOM 693 C CA . ILE A 1 86 ? 9.927 2.819 -2.164 1.00 97.06 86 ILE A CA 1
ATOM 694 C C . ILE A 1 86 ? 9.109 2.786 -0.879 1.00 97.06 86 ILE A C 1
ATOM 696 O O . ILE A 1 86 ? 8.013 3.337 -0.841 1.00 97.06 86 ILE A O 1
ATOM 700 N N . ALA A 1 87 ? 9.668 2.225 0.194 1.00 96.62 87 ALA A N 1
ATOM 701 C CA . ALA A 1 87 ? 9.005 2.133 1.486 1.00 96.62 87 ALA A CA 1
ATOM 702 C C . ALA A 1 87 ? 8.625 3.502 2.056 1.00 96.62 87 ALA A C 1
ATOM 704 O O . ALA A 1 87 ? 7.517 3.661 2.559 1.00 96.62 87 ALA A O 1
ATOM 705 N N . LEU A 1 88 ? 9.497 4.508 1.941 1.00 97.25 88 LEU A N 1
ATOM 706 C CA . LEU A 1 88 ? 9.189 5.867 2.389 1.00 97.25 88 LEU A CA 1
ATOM 707 C C . LEU A 1 88 ? 8.088 6.512 1.539 1.00 97.25 88 LEU A C 1
ATOM 709 O O . LEU A 1 88 ? 7.131 7.044 2.096 1.00 97.25 88 LEU A O 1
ATOM 713 N N . ALA A 1 89 ? 8.189 6.458 0.208 1.00 97.31 89 ALA A N 1
ATOM 714 C CA . ALA A 1 89 ? 7.202 7.071 -0.683 1.00 97.31 89 ALA A CA 1
ATOM 715 C C . ALA A 1 89 ? 5.823 6.399 -0.566 1.00 97.31 89 ALA A C 1
ATOM 717 O O . ALA A 1 89 ? 4.806 7.078 -0.405 1.00 97.31 89 ALA A O 1
ATOM 718 N N . ALA A 1 90 ? 5.798 5.067 -0.586 1.00 96.75 90 ALA A N 1
ATOM 719 C CA . ALA A 1 90 ? 4.587 4.280 -0.410 1.00 96.75 90 ALA A CA 1
ATOM 720 C C . ALA A 1 90 ? 4.035 4.386 1.016 1.00 96.75 90 ALA A C 1
ATOM 722 O O . ALA A 1 90 ? 2.824 4.440 1.180 1.00 96.75 90 ALA A O 1
ATOM 723 N N . GLY A 1 91 ? 4.888 4.509 2.035 1.00 95.38 91 GLY A N 1
ATOM 724 C CA . GLY A 1 91 ? 4.464 4.728 3.419 1.00 95.38 91 GLY A CA 1
ATOM 725 C C . GLY A 1 91 ? 3.764 6.073 3.638 1.00 95.38 91 GLY A C 1
ATOM 726 O O . GLY A 1 91 ? 2.832 6.165 4.430 1.00 95.38 91 GLY A O 1
ATOM 727 N N . ILE A 1 92 ? 4.145 7.129 2.907 1.00 95.31 92 ILE A N 1
ATOM 728 C CA . ILE A 1 92 ? 3.382 8.394 2.926 1.00 95.31 92 ILE A CA 1
ATOM 729 C C . ILE A 1 92 ? 1.998 8.172 2.298 1.00 95.31 92 ILE A C 1
ATOM 731 O O . ILE A 1 92 ? 0.994 8.672 2.804 1.00 95.31 92 ILE A O 1
ATOM 735 N N . GLY A 1 93 ? 1.948 7.399 1.211 1.00 94.25 93 GLY A N 1
ATOM 736 C CA . GLY A 1 93 ? 0.704 6.967 0.581 1.00 94.25 93 GLY A CA 1
ATOM 737 C C . GLY A 1 93 ? -0.177 6.157 1.521 1.00 94.25 93 GLY A C 1
ATOM 738 O O . GLY A 1 93 ? -1.365 6.436 1.638 1.00 94.25 93 GLY A O 1
ATOM 739 N N . SER A 1 94 ? 0.394 5.202 2.247 1.00 92.19 94 SER A N 1
ATOM 740 C CA . SER A 1 94 ? -0.368 4.319 3.123 1.00 92.19 94 SER A CA 1
ATOM 741 C C . SER A 1 94 ? -1.065 5.102 4.228 1.00 92.19 94 SER A C 1
ATOM 743 O O . SER A 1 94 ? -2.254 4.915 4.411 1.00 92.19 94 SER A O 1
ATOM 745 N N . VAL A 1 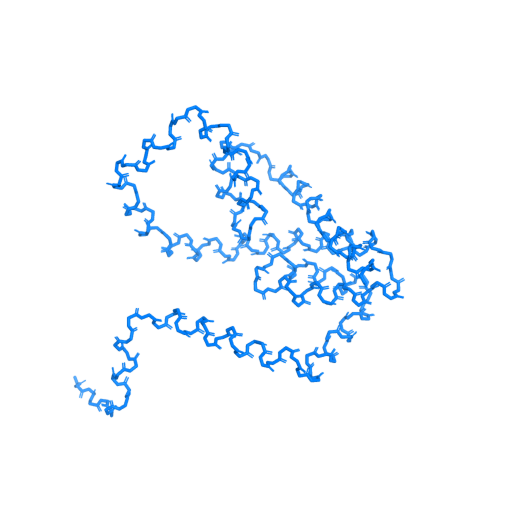95 ? -0.418 6.107 4.826 1.00 89.62 95 VAL A N 1
ATOM 746 C CA . VAL A 1 95 ? -1.079 7.010 5.787 1.00 89.62 95 VAL A CA 1
ATOM 747 C C . VAL A 1 95 ? -2.337 7.660 5.194 1.00 89.62 95 VAL A C 1
ATOM 749 O O . VAL A 1 95 ? -3.358 7.770 5.871 1.00 89.62 95 VAL A O 1
ATOM 752 N N . ALA A 1 96 ? -2.295 8.094 3.930 1.00 89.31 96 ALA A N 1
ATOM 753 C CA . ALA A 1 96 ? -3.476 8.630 3.251 1.00 89.31 96 ALA A CA 1
ATOM 754 C C . ALA A 1 96 ? -4.537 7.543 2.988 1.00 89.31 96 ALA A C 1
ATOM 756 O O . ALA A 1 96 ? -5.733 7.815 3.109 1.00 89.31 96 ALA A O 1
ATOM 757 N N . GLY A 1 97 ? -4.108 6.317 2.682 1.00 86.31 97 GLY A N 1
ATOM 758 C CA . GLY A 1 97 ? -4.965 5.136 2.578 1.00 86.31 97 GLY A CA 1
ATOM 759 C C . GLY A 1 97 ? -5.668 4.800 3.894 1.00 86.31 97 GLY A C 1
ATOM 760 O O . GLY A 1 97 ? -6.883 4.625 3.893 1.00 86.31 97 GLY A O 1
ATOM 761 N N . ASP A 1 98 ? -4.947 4.817 5.015 1.00 80.00 98 ASP A N 1
ATOM 762 C CA . ASP A 1 98 ? -5.470 4.592 6.367 1.00 80.00 98 ASP A CA 1
ATOM 763 C C . ASP A 1 98 ? -6.530 5.644 6.720 1.00 80.00 98 ASP A C 1
ATOM 765 O O . ASP A 1 98 ? -7.616 5.317 7.198 1.00 80.00 98 ASP A O 1
ATOM 769 N N . PHE A 1 99 ? -6.289 6.916 6.378 1.00 79.81 99 PHE A N 1
ATOM 770 C CA . PHE A 1 99 ? -7.301 7.968 6.519 1.00 79.81 99 PHE A CA 1
ATOM 771 C C . PHE A 1 99 ? -8.553 7.720 5.678 1.00 79.81 99 PHE A C 1
ATOM 773 O O . PHE A 1 99 ? -9.671 7.972 6.141 1.00 79.81 99 PHE A O 1
ATOM 780 N N . LEU A 1 100 ? -8.380 7.259 4.439 1.00 79.12 100 LEU A N 1
ATOM 781 C CA . LEU A 1 100 ? -9.486 6.939 3.544 1.00 79.12 100 LEU A CA 1
ATOM 782 C C . LEU A 1 100 ? -10.294 5.761 4.102 1.00 79.12 100 LEU A C 1
ATOM 784 O O . LEU A 1 100 ? -11.520 5.834 4.194 1.00 79.12 100 LEU A O 1
ATOM 788 N N . LEU A 1 101 ? -9.608 4.706 4.538 1.00 71.69 101 LEU A N 1
ATOM 789 C CA . LEU A 1 101 ? -10.207 3.535 5.165 1.00 71.69 101 LEU A CA 1
ATOM 790 C C . LEU A 1 101 ? -10.999 3.955 6.404 1.00 71.69 101 LEU A C 1
ATOM 792 O O . LEU A 1 101 ? -12.195 3.671 6.490 1.00 71.69 101 LEU A O 1
ATOM 796 N N . PHE A 1 102 ? -10.397 4.734 7.300 1.00 63.66 102 PHE A N 1
ATOM 797 C CA . PHE A 1 102 ? -11.076 5.252 8.484 1.00 63.66 102 PHE A CA 1
ATOM 798 C C . PHE A 1 102 ? -12.328 6.066 8.136 1.00 63.66 102 PHE A C 1
ATOM 800 O O . PHE A 1 102 ? -13.372 5.919 8.774 1.00 63.66 102 PHE A O 1
ATOM 807 N N . ARG A 1 103 ? -12.257 6.925 7.113 1.00 64.75 103 ARG A N 1
ATOM 808 C CA . ARG A 1 103 ? -13.365 7.818 6.756 1.00 64.75 103 ARG A CA 1
ATOM 809 C C . ARG A 1 103 ? -14.534 7.098 6.091 1.00 64.75 103 ARG A C 1
ATOM 811 O O . ARG A 1 103 ? -15.673 7.476 6.348 1.00 64.75 103 ARG A O 1
ATOM 818 N N . PHE A 1 104 ? -14.267 6.124 5.225 1.00 61.78 104 PHE A N 1
ATOM 819 C CA . PHE A 1 104 ? -15.293 5.499 4.383 1.00 61.78 104 PHE A CA 1
ATOM 820 C C . PHE A 1 104 ? -15.762 4.135 4.894 1.00 61.78 104 PHE A C 1
ATOM 822 O O . PHE A 1 104 ? -16.917 3.772 4.686 1.00 61.78 104 PHE A O 1
ATOM 829 N N . VAL A 1 105 ? -14.896 3.374 5.567 1.00 58.31 105 VAL A N 1
ATOM 830 C CA . VAL A 1 105 ? -15.186 1.988 5.967 1.00 58.31 105 VAL A CA 1
ATOM 831 C C . VAL A 1 105 ? -15.787 1.911 7.376 1.00 58.31 105 VAL A C 1
ATOM 833 O O . VAL A 1 105 ? -16.619 1.041 7.646 1.00 58.31 105 VAL A O 1
ATOM 836 N N . ARG A 1 106 ? -15.441 2.852 8.267 1.00 51.38 106 ARG A N 1
ATOM 837 C CA . ARG A 1 106 ? -15.921 2.894 9.661 1.00 51.38 106 ARG A CA 1
ATOM 838 C C . ARG A 1 106 ? -17.443 2.876 9.774 1.00 51.38 106 ARG A C 1
ATOM 840 O O . ARG A 1 106 ? -17.989 2.095 10.554 1.00 51.38 106 ARG A O 1
ATOM 847 N N . ASP A 1 107 ? -18.125 3.727 9.020 1.00 51.50 107 ASP A N 1
ATOM 848 C CA . ASP A 1 107 ? -19.561 3.936 9.214 1.00 51.50 107 ASP A CA 1
ATOM 849 C C . ASP A 1 107 ? -20.371 2.722 8.722 1.00 51.50 107 ASP A C 1
ATOM 851 O O . ASP A 1 107 ? -21.312 2.300 9.389 1.00 51.50 107 ASP A O 1
ATOM 855 N N . GLY A 1 108 ? -19.937 2.073 7.635 1.00 54.59 108 GLY A N 1
ATOM 856 C CA . GLY A 1 108 ? -20.590 0.873 7.099 1.00 54.59 108 GLY A CA 1
ATOM 857 C C . GLY A 1 108 ? -20.365 -0.384 7.948 1.00 54.59 108 GLY A C 1
ATOM 858 O O . GLY A 1 108 ? -21.319 -1.072 8.309 1.00 54.59 108 GLY A O 1
ATOM 859 N N . ILE A 1 109 ? -19.114 -0.672 8.332 1.00 51.53 109 ILE A N 1
ATOM 860 C CA . ILE A 1 109 ? -18.791 -1.888 9.100 1.00 51.53 109 ILE A CA 1
ATOM 861 C C . ILE A 1 109 ? -19.378 -1.827 10.515 1.00 51.53 109 ILE A C 1
ATOM 863 O O . ILE A 1 109 ? -19.876 -2.829 11.032 1.00 51.53 109 ILE A O 1
ATOM 867 N N . THR A 1 110 ? -19.349 -0.662 11.167 1.00 48.25 110 THR A N 1
ATOM 868 C CA . THR A 1 110 ? -19.883 -0.544 12.532 1.00 48.25 110 THR A CA 1
ATOM 869 C C . THR A 1 110 ? -21.390 -0.780 12.588 1.00 48.25 110 THR A C 1
ATOM 871 O O . THR A 1 110 ? -21.873 -1.345 13.570 1.00 48.25 110 THR A O 1
ATOM 874 N N . GLU A 1 111 ? -22.149 -0.410 11.557 1.00 55.25 111 GLU A N 1
ATOM 875 C CA . GLU A 1 111 ? -23.580 -0.715 11.485 1.00 55.25 111 GLU A CA 1
ATOM 876 C C . GLU A 1 111 ? -23.865 -2.205 11.283 1.00 55.25 111 GLU A C 1
ATOM 878 O O . GLU A 1 111 ? -24.748 -2.748 11.953 1.00 55.25 111 GLU A O 1
ATOM 883 N N . GLU A 1 112 ? -23.075 -2.889 10.457 1.00 51.88 112 GLU A N 1
ATOM 884 C CA . GLU A 1 112 ? -23.229 -4.326 10.203 1.00 51.88 112 GLU A CA 1
ATOM 885 C C . GLU A 1 112 ? -22.774 -5.206 11.378 1.00 51.88 112 GLU A C 1
ATOM 887 O O . GLU A 1 112 ? -23.375 -6.253 11.641 1.00 51.88 112 GLU A O 1
ATOM 892 N N . LEU A 1 113 ? -21.750 -4.788 12.130 1.00 50.19 113 LEU A N 1
ATOM 893 C CA . LEU A 1 113 ? -21.216 -5.566 13.254 1.00 50.19 113 LEU A CA 1
ATOM 894 C C . LEU A 1 113 ? -21.969 -5.349 14.578 1.00 50.19 113 LEU A C 1
ATOM 896 O O . LEU A 1 113 ? -21.922 -6.222 15.449 1.00 50.19 113 LEU A O 1
ATOM 900 N N . LYS A 1 114 ? -22.707 -4.241 14.752 1.00 50.59 114 LYS A N 1
ATOM 901 C CA . LYS A 1 114 ? -23.557 -3.973 15.938 1.00 50.59 114 LYS A CA 1
ATOM 902 C C . LYS A 1 114 ? -24.404 -5.177 16.401 1.00 50.59 114 LYS A C 1
ATOM 904 O O . LYS A 1 114 ? -24.379 -5.481 17.598 1.00 50.59 114 LYS A O 1
ATOM 909 N N . PRO A 1 115 ? -25.155 -5.880 15.529 1.00 55.94 115 PRO A N 1
ATOM 910 C CA . PRO A 1 115 ? -25.948 -7.041 15.943 1.00 55.94 115 PRO A CA 1
ATOM 911 C C . PRO A 1 115 ? -25.098 -8.246 16.381 1.00 55.94 115 PRO A C 1
ATOM 913 O O . PRO A 1 115 ? -25.535 -9.002 17.249 1.00 55.94 115 PRO A O 1
ATOM 916 N N . LEU A 1 116 ? -23.891 -8.422 15.831 1.00 53.75 116 LEU A N 1
ATOM 917 C CA . LEU A 1 116 ? -22.955 -9.473 16.250 1.00 53.75 116 LEU A CA 1
ATOM 918 C C . LEU A 1 116 ? -22.364 -9.171 17.632 1.00 53.75 116 LEU A C 1
ATOM 920 O O . LEU A 1 116 ? -22.369 -10.048 18.496 1.00 53.75 116 LEU A O 1
ATOM 924 N N . PHE A 1 117 ? -21.945 -7.926 17.878 1.00 49.09 117 PHE A N 1
ATOM 925 C CA . PHE A 1 117 ? -21.428 -7.500 19.183 1.00 49.09 117 PHE A CA 1
ATOM 926 C C . PHE A 1 117 ? -22.473 -7.626 20.296 1.00 49.09 117 PHE A C 1
ATOM 928 O O . PHE A 1 117 ? -22.175 -8.214 21.332 1.00 49.09 117 PHE A O 1
ATOM 935 N N . LYS A 1 118 ? -23.727 -7.213 20.056 1.00 55.12 118 LYS A N 1
ATOM 936 C CA . LYS A 1 118 ? -24.832 -7.414 21.018 1.00 55.12 118 LYS A CA 1
ATOM 937 C C . LYS A 1 118 ? -25.077 -8.882 21.369 1.00 55.12 118 LYS A C 1
ATOM 939 O O . LYS A 1 118 ? -25.509 -9.193 22.474 1.00 55.12 118 LYS A O 1
ATOM 944 N N . LYS A 1 119 ? -24.829 -9.796 20.428 1.00 54.28 119 LYS A N 1
ATOM 945 C CA . LYS A 1 119 ? -24.992 -11.237 20.650 1.00 54.28 119 LYS A CA 1
ATOM 946 C C . LYS A 1 119 ? -23.835 -11.832 21.459 1.00 54.28 119 LYS A C 1
ATOM 948 O O . LYS A 1 119 ? -24.051 -12.784 22.203 1.00 54.28 119 LYS A O 1
ATOM 953 N N . LEU A 1 120 ? -22.635 -11.265 21.331 1.00 50.06 120 LEU A N 1
ATOM 954 C CA . LEU A 1 120 ? -21.447 -11.643 22.103 1.00 50.06 120 LEU A CA 1
ATOM 955 C C . LEU A 1 120 ? -21.490 -11.106 23.541 1.00 50.06 120 LEU A C 1
ATOM 957 O O . LEU A 1 120 ? -21.091 -11.815 24.460 1.00 50.06 120 LEU A O 1
ATOM 961 N N . GLU A 1 121 ? -22.039 -9.908 23.750 1.00 47.16 121 GLU A N 1
ATOM 962 C CA . GLU A 1 121 ? -22.212 -9.281 25.072 1.00 47.16 121 GLU A CA 1
ATOM 963 C C . GLU A 1 121 ? -23.111 -10.109 26.014 1.00 47.16 121 GLU A C 1
ATOM 965 O O . GLU A 1 121 ? -22.935 -10.095 27.229 1.00 47.16 121 GLU A O 1
ATOM 970 N N . GLY A 1 122 ? -24.034 -10.903 25.454 1.00 47.59 122 GLY A N 1
ATOM 971 C CA . GLY A 1 122 ? -24.891 -11.827 26.205 1.00 47.59 122 GLY A CA 1
ATOM 972 C C . GLY A 1 122 ? -24.240 -13.163 26.596 1.00 47.59 122 GLY A C 1
ATOM 973 O O . GLY A 1 122 ? -24.876 -13.962 27.281 1.00 47.59 122 GLY A O 1
ATOM 974 N N . SER A 1 123 ? -23.004 -13.443 26.166 1.00 47.59 123 SER A N 1
ATOM 975 C CA . SER A 1 123 ? -22.302 -14.706 26.437 1.00 47.59 123 SER A CA 1
ATOM 976 C C . SER A 1 123 ? -21.323 -14.557 27.608 1.00 47.59 123 SER A C 1
ATOM 978 O O . SER A 1 123 ? -20.151 -14.211 27.430 1.00 47.59 123 SER A O 1
ATOM 980 N N . THR A 1 124 ? -21.787 -14.890 28.814 1.00 49.91 124 THR A N 1
ATOM 981 C CA . THR A 1 124 ? -21.071 -14.774 30.102 1.00 49.91 124 THR A CA 1
ATOM 982 C C . THR A 1 124 ? -19.699 -15.466 30.133 1.00 49.91 124 THR A C 1
ATOM 984 O O . THR A 1 124 ? -18.821 -15.060 30.889 1.00 49.91 124 THR A O 1
ATOM 987 N N . THR A 1 125 ? -19.480 -16.480 29.291 1.00 49.59 125 THR A N 1
ATOM 988 C CA . THR A 1 125 ? -18.233 -17.264 29.229 1.00 49.59 125 THR A CA 1
ATOM 989 C C . THR A 1 125 ? -17.067 -16.502 28.593 1.00 49.59 125 THR A C 1
ATOM 991 O O . THR A 1 125 ? -15.925 -16.661 29.015 1.00 49.59 125 THR A O 1
ATOM 994 N N . LEU A 1 126 ? -17.335 -15.644 27.603 1.00 45.84 126 LEU A N 1
ATOM 995 C CA . LEU A 1 126 ? -16.292 -14.849 26.943 1.00 45.84 126 LEU A CA 1
ATOM 996 C C . LEU A 1 126 ? -15.884 -13.664 27.822 1.00 45.84 126 LEU A C 1
ATOM 998 O O . LEU A 1 126 ? -14.695 -13.416 27.992 1.00 45.84 126 LEU A O 1
ATOM 1002 N N . TYR A 1 127 ? -16.854 -13.010 28.469 1.00 47.84 127 TYR A N 1
ATOM 1003 C CA . TYR A 1 127 ? -16.625 -11.877 29.373 1.00 47.84 127 TYR A CA 1
ATOM 1004 C C . TYR A 1 127 ? -15.655 -12.209 30.524 1.00 47.84 127 TYR A C 1
ATOM 1006 O O . TYR A 1 127 ? -14.843 -11.375 30.920 1.00 47.84 127 TYR A O 1
ATOM 1014 N N . GLN A 1 128 ? -15.693 -13.445 31.030 1.00 45.25 128 GLN A N 1
ATOM 1015 C CA . GLN A 1 128 ? -14.810 -13.903 32.109 1.00 45.25 128 GLN A CA 1
ATOM 1016 C C . GLN A 1 128 ? -13.392 -14.252 31.627 1.00 45.25 128 GLN A C 1
ATOM 1018 O O . GLN A 1 128 ? -12.437 -14.096 32.388 1.00 45.25 128 GLN A O 1
ATOM 1023 N N . LEU A 1 129 ? -13.221 -14.656 30.362 1.00 49.16 129 LEU A N 1
ATOM 1024 C CA . LEU A 1 129 ? -11.901 -14.945 29.789 1.00 49.16 129 LEU A CA 1
ATOM 1025 C C . LEU A 1 129 ? -11.078 -13.658 29.586 1.00 49.16 129 LEU A C 1
ATOM 1027 O O . LEU A 1 129 ? -9.881 -13.645 29.868 1.00 49.16 129 LEU A O 1
ATOM 1031 N N . PHE A 1 130 ? -11.736 -12.558 29.198 1.00 47.03 130 PHE A N 1
ATOM 1032 C CA . PHE A 1 130 ? -11.115 -11.239 28.991 1.00 47.03 130 PHE A CA 1
ATOM 1033 C C . PHE A 1 130 ? -10.584 -10.567 30.275 1.00 47.03 130 PHE A C 1
ATOM 1035 O O . PHE A 1 130 ? -9.832 -9.602 30.175 1.00 47.03 130 PHE A O 1
ATOM 1042 N N . HIS A 1 131 ? -10.941 -11.055 31.471 1.00 45.50 131 HIS A N 1
ATOM 1043 C CA . HIS A 1 131 ? -10.587 -10.429 32.758 1.00 45.50 131 HIS A CA 1
ATOM 1044 C C . HIS A 1 131 ? -9.486 -11.157 33.550 1.00 45.50 131 HIS A C 1
ATOM 1046 O O . HIS A 1 131 ? -9.210 -10.800 34.696 1.00 45.50 131 HIS A O 1
ATOM 1052 N N . THR A 1 132 ? -8.844 -12.179 32.976 1.00 47.00 132 THR A N 1
ATOM 1053 C CA . THR A 1 132 ? -7.755 -12.899 33.658 1.00 47.00 132 THR A CA 1
ATOM 1054 C C . THR A 1 132 ? -6.384 -12.246 33.414 1.00 47.00 132 THR A C 1
ATOM 1056 O O . THR A 1 132 ? -6.114 -11.762 32.313 1.00 47.00 132 THR A O 1
ATOM 1059 N N . PRO A 1 133 ? -5.472 -12.250 34.411 1.00 46.16 133 PRO A N 1
ATOM 1060 C CA . PRO A 1 133 ? -4.187 -11.538 34.348 1.00 46.16 133 PRO A CA 1
ATOM 1061 C C . PRO A 1 133 ? -3.256 -12.022 33.223 1.00 46.16 133 PRO A C 1
ATOM 1063 O O . PRO A 1 133 ? -2.419 -11.261 32.749 1.00 46.16 133 PRO A O 1
ATOM 1066 N N . TYR A 1 134 ? -3.437 -13.254 32.739 1.00 46.66 134 TYR A N 1
ATOM 1067 C CA . TYR A 1 134 ? -2.712 -13.792 31.583 1.00 46.66 134 TYR A CA 1
ATOM 1068 C C . TYR A 1 134 ? -3.187 -13.199 30.246 1.00 46.66 134 TYR A C 1
ATOM 1070 O O . TYR A 1 134 ? -2.382 -13.013 29.337 1.00 46.66 134 TYR A O 1
ATOM 1078 N N . PHE A 1 135 ? -4.473 -12.847 30.129 1.00 42.91 135 PHE A N 1
ATOM 1079 C CA . PHE A 1 135 ? -5.030 -12.217 28.929 1.00 42.91 135 PHE A CA 1
ATOM 1080 C C . PHE A 1 135 ? -4.616 -10.739 28.829 1.00 42.91 135 PHE A C 1
ATOM 1082 O O . PHE A 1 135 ? -4.326 -10.256 27.740 1.00 42.91 135 PHE A O 1
ATOM 1089 N N . LEU A 1 136 ? -4.467 -10.059 29.975 1.00 44.69 136 LEU A N 1
ATOM 1090 C CA . LEU A 1 136 ? -3.956 -8.683 30.094 1.00 44.69 136 LEU A CA 1
ATOM 1091 C C . LEU A 1 136 ? -2.479 -8.510 29.691 1.00 44.69 136 LEU A C 1
ATOM 1093 O O . LEU A 1 136 ? -2.053 -7.395 29.397 1.00 44.69 136 LEU A O 1
ATOM 1097 N N . TRP A 1 137 ? -1.686 -9.586 29.686 1.00 40.44 137 TRP A N 1
ATOM 1098 C CA . TRP A 1 137 ? -0.305 -9.554 29.186 1.00 40.44 137 TRP A CA 1
ATOM 1099 C C . TRP A 1 137 ? -0.215 -9.897 27.690 1.00 40.44 137 TRP A C 1
ATOM 1101 O O . TRP A 1 137 ? 0.737 -9.500 27.021 1.00 40.44 137 TRP A O 1
ATOM 1111 N N . LEU A 1 138 ? -1.230 -10.583 27.143 1.00 43.75 138 LEU A N 1
ATOM 1112 C CA . LEU A 1 138 ? -1.347 -10.910 25.717 1.00 43.75 138 LEU A CA 1
ATOM 1113 C C . LEU A 1 138 ? -2.083 -9.834 24.904 1.00 43.75 138 LEU A C 1
ATOM 1115 O O . LEU A 1 138 ? -1.919 -9.771 23.686 1.00 43.75 138 LEU A O 1
ATOM 1119 N N . THR A 1 139 ? -2.871 -8.972 25.548 1.00 46.22 139 THR A N 1
ATOM 1120 C CA . THR A 1 139 ? -3.601 -7.861 24.916 1.00 46.22 139 THR A CA 1
ATOM 1121 C C . THR A 1 139 ? -2.733 -6.900 24.097 1.00 46.22 139 THR A C 1
ATOM 1123 O O . THR A 1 139 ? -3.217 -6.483 23.049 1.00 46.22 139 THR A O 1
ATOM 1126 N N . PRO A 1 140 ? -1.471 -6.570 24.451 1.00 41.00 140 PRO A N 1
ATOM 1127 C CA . PRO A 1 140 ? -0.604 -5.753 23.599 1.00 41.00 140 PRO A CA 1
ATOM 1128 C C . PRO A 1 140 ? -0.244 -6.455 22.290 1.00 41.00 140 PRO A C 1
ATOM 1130 O O . PRO A 1 140 ? -0.188 -5.820 21.243 1.00 41.00 140 PRO A O 1
ATOM 1133 N N . ILE A 1 141 ? -0.038 -7.771 22.342 1.00 45.59 141 ILE A N 1
ATOM 1134 C CA . ILE A 1 141 ? 0.335 -8.595 21.189 1.00 45.59 141 ILE A CA 1
ATOM 1135 C C . ILE A 1 141 ? -0.888 -8.821 20.301 1.00 45.59 141 ILE A C 1
ATOM 1137 O O . ILE A 1 141 ? -0.804 -8.639 19.096 1.00 45.59 141 ILE A O 1
ATOM 1141 N N . ILE A 1 142 ? -2.045 -9.135 20.886 1.00 47.06 142 ILE A N 1
ATOM 1142 C CA . ILE A 1 142 ? -3.314 -9.260 20.158 1.00 47.06 142 ILE A CA 1
ATOM 1143 C C . ILE A 1 142 ? -3.729 -7.906 19.570 1.00 47.06 142 ILE A C 1
ATOM 1145 O O . ILE A 1 142 ? -4.143 -7.848 18.422 1.00 47.06 142 ILE A O 1
ATOM 1149 N N . GLY A 1 143 ? -3.567 -6.809 20.310 1.00 46.44 143 GLY A N 1
ATOM 1150 C CA . GLY A 1 143 ? -3.824 -5.454 19.828 1.00 46.44 143 GLY A CA 1
ATOM 1151 C C . GLY A 1 143 ? -2.882 -5.056 18.696 1.00 46.44 143 GLY A C 1
ATOM 1152 O O . GLY A 1 143 ? -3.345 -4.524 17.699 1.00 46.44 143 GLY A O 1
ATOM 1153 N N . ALA A 1 144 ? -1.591 -5.384 18.790 1.00 46.34 144 ALA A N 1
ATOM 1154 C CA . ALA A 1 144 ? -0.631 -5.182 17.708 1.00 46.34 144 ALA A CA 1
ATOM 1155 C C . ALA A 1 144 ? -0.919 -6.076 16.494 1.00 46.34 144 ALA A C 1
ATOM 1157 O O . ALA A 1 144 ? -0.776 -5.610 15.376 1.00 46.34 144 ALA A O 1
ATOM 1158 N N . ILE A 1 145 ? -1.373 -7.318 16.689 1.00 48.50 145 ILE A N 1
ATOM 1159 C CA . ILE A 1 145 ? -1.807 -8.218 15.611 1.00 48.50 145 ILE A CA 1
ATOM 1160 C C . ILE A 1 145 ? -3.099 -7.715 14.973 1.00 48.50 145 ILE A C 1
ATOM 1162 O O . ILE A 1 145 ? -3.244 -7.862 13.774 1.00 48.50 145 ILE A O 1
ATOM 1166 N N . ILE A 1 146 ? -4.018 -7.112 15.730 1.00 44.44 146 ILE A N 1
ATOM 1167 C CA . ILE A 1 146 ? -5.268 -6.540 15.211 1.00 44.44 146 ILE A CA 1
ATOM 1168 C C . ILE A 1 146 ? -5.005 -5.222 14.475 1.00 44.44 146 ILE A C 1
ATOM 1170 O O . ILE A 1 146 ? -5.604 -5.011 13.431 1.00 44.44 146 ILE A O 1
ATOM 1174 N N . VAL A 1 147 ? -4.087 -4.389 14.972 1.00 44.06 147 VAL A N 1
ATOM 1175 C CA . VAL A 1 147 ? -3.615 -3.154 14.314 1.00 44.06 147 VAL A CA 1
ATOM 1176 C C . VAL A 1 147 ? -2.730 -3.460 13.098 1.00 44.06 147 VAL A C 1
ATOM 1178 O O . VAL A 1 147 ? -2.730 -2.713 12.133 1.00 44.06 147 VAL A O 1
ATOM 1181 N N . ALA A 1 148 ? -1.975 -4.561 13.123 1.00 41.81 148 ALA A N 1
ATOM 1182 C CA . ALA A 1 148 ? -1.244 -5.081 11.965 1.00 41.81 148 ALA A CA 1
ATOM 1183 C C . ALA A 1 148 ? -2.128 -5.954 11.055 1.00 41.81 148 ALA A C 1
ATOM 1185 O O . ALA A 1 148 ? -1.718 -6.314 9.952 1.00 41.81 148 ALA A O 1
ATOM 1186 N N . SER A 1 149 ? -3.330 -6.315 11.513 1.00 43.47 149 SER A N 1
ATOM 1187 C CA . SER A 1 149 ? -4.385 -6.884 10.683 1.00 43.47 149 SER A CA 1
ATOM 1188 C C . SER A 1 149 ? -5.152 -5.732 10.042 1.00 43.47 149 SER A C 1
ATOM 1190 O O . SER A 1 149 ? -5.157 -4.625 10.568 1.00 43.47 149 SER A O 1
ATOM 1192 N N . PRO A 1 150 ? -5.848 -5.962 8.929 1.00 44.34 150 PRO A N 1
ATOM 1193 C CA . PRO A 1 150 ? -6.502 -4.902 8.180 1.00 44.34 150 PRO A CA 1
ATOM 1194 C C . PRO A 1 150 ? -7.864 -4.544 8.802 1.00 44.34 150 PRO A C 1
ATOM 1196 O O . PRO A 1 150 ? -8.887 -4.493 8.115 1.00 44.34 150 PRO A O 1
ATOM 1199 N N . PHE A 1 151 ? -7.901 -4.398 10.127 1.00 39.44 151 PHE A N 1
ATOM 1200 C CA . PHE A 1 151 ? -9.065 -3.981 10.893 1.00 39.44 151 PHE A CA 1
ATOM 1201 C C . PHE A 1 151 ? -8.864 -2.548 11.393 1.00 39.44 151 PHE A C 1
ATOM 1203 O O . PHE A 1 151 ? -7.772 -2.225 11.843 1.00 39.44 151 PHE A O 1
ATOM 1210 N N . PRO A 1 152 ? -9.925 -1.718 11.369 1.00 46.31 152 PRO A N 1
ATOM 1211 C CA . PRO A 1 152 ? -9.875 -0.305 11.716 1.00 46.31 152 PRO A CA 1
ATOM 1212 C C . PRO A 1 152 ? -9.229 -0.069 13.078 1.00 46.31 152 PRO A C 1
ATOM 1214 O O . PRO A 1 152 ? -9.582 -0.673 14.099 1.00 46.31 152 PRO A O 1
ATOM 1217 N N . ASP A 1 153 ? -8.290 0.853 13.058 1.00 56.44 153 ASP A N 1
ATOM 1218 C CA . ASP A 1 153 ? -7.218 0.991 14.027 1.00 56.44 153 ASP A CA 1
ATOM 1219 C C . ASP A 1 153 ? -7.735 1.434 15.409 1.00 56.44 153 ASP A C 1
ATOM 1221 O O . ASP A 1 153 ? -7.121 1.175 16.447 1.00 56.44 153 ASP A O 1
ATOM 1225 N N . GLU A 1 154 ? -8.945 1.993 15.470 1.00 51.31 154 GLU A N 1
ATOM 1226 C CA . GLU A 1 154 ? -9.639 2.342 16.706 1.00 51.31 154 GLU A CA 1
ATOM 1227 C C . GLU A 1 154 ? -10.188 1.136 17.465 1.00 51.31 154 GLU A C 1
ATOM 1229 O O . GLU A 1 154 ? -10.368 1.240 18.676 1.00 51.31 154 GLU A O 1
ATOM 1234 N N . VAL A 1 155 ? -10.448 -0.006 16.823 1.00 51.97 155 VAL A N 1
ATOM 1235 C CA . VAL A 1 155 ? -10.884 -1.222 17.536 1.00 51.97 155 VAL A CA 1
ATOM 1236 C C . VAL A 1 155 ? -9.708 -1.794 18.326 1.00 51.97 155 VAL A C 1
ATOM 1238 O O . VAL A 1 155 ? -9.857 -2.109 19.506 1.00 51.97 155 VAL A O 1
ATOM 1241 N N . GLY A 1 156 ? -8.513 -1.814 17.731 1.00 51.09 156 GLY A N 1
ATOM 1242 C CA . GLY A 1 156 ? -7.271 -2.168 18.422 1.00 51.09 156 GLY A CA 1
ATOM 1243 C C . GLY A 1 156 ? -6.904 -1.167 19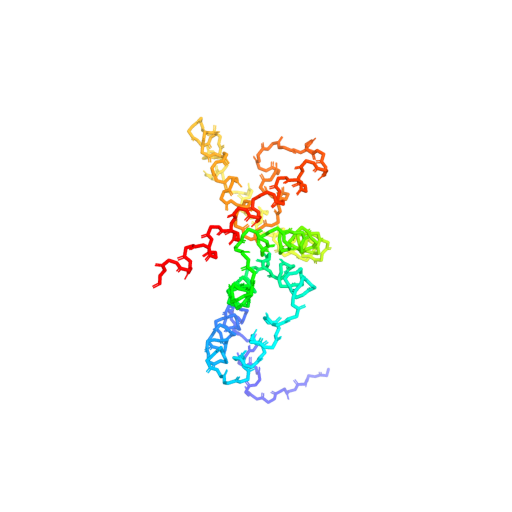.522 1.00 51.09 156 GLY A C 1
ATOM 1244 O O . GLY A 1 156 ? -6.633 -1.563 20.654 1.00 51.09 156 GLY A O 1
ATOM 1245 N N . VAL A 1 157 ? -6.976 0.137 19.242 1.00 46.84 157 VAL A N 1
ATOM 1246 C CA . VAL A 1 157 ? -6.661 1.211 20.208 1.00 46.84 157 VAL A CA 1
ATOM 1247 C C . VAL A 1 157 ? -7.683 1.290 21.356 1.00 46.84 157 VAL A C 1
ATOM 1249 O O . VAL A 1 157 ? -7.297 1.547 22.499 1.00 46.84 157 VAL A O 1
ATOM 1252 N N . SER A 1 158 ? -8.966 1.011 21.101 1.00 49.78 158 SER A N 1
ATOM 1253 C CA . SER A 1 158 ? -10.013 0.960 22.139 1.00 49.78 158 SER A CA 1
ATOM 1254 C C . SER A 1 158 ? -9.856 -0.254 23.056 1.00 49.78 158 SER A C 1
ATOM 1256 O O . SER A 1 158 ? -10.044 -0.128 24.264 1.00 49.78 158 SER A O 1
ATOM 1258 N N . ILE A 1 159 ? -9.453 -1.408 22.511 1.00 48.69 159 ILE A N 1
ATOM 1259 C CA . ILE A 1 159 ? -9.145 -2.624 23.287 1.00 48.69 159 ILE A CA 1
ATOM 1260 C C . ILE A 1 159 ? -7.851 -2.454 24.106 1.00 48.69 159 ILE A C 1
ATOM 1262 O O . ILE A 1 159 ? -7.751 -2.978 25.213 1.00 48.69 159 ILE A O 1
ATOM 1266 N N . LEU A 1 160 ? -6.884 -1.676 23.612 1.00 45.22 160 LEU A N 1
ATOM 1267 C CA . LEU A 1 160 ? -5.630 -1.352 24.309 1.00 45.22 160 LEU A CA 1
ATOM 1268 C C . LEU A 1 160 ? -5.777 -0.273 25.401 1.00 45.22 160 LEU A C 1
ATOM 1270 O O . LEU A 1 160 ? -4.786 0.093 26.030 1.00 45.22 160 LEU A O 1
ATOM 1274 N N . GLY A 1 161 ? -6.981 0.267 25.630 1.00 41.97 161 GLY A N 1
ATOM 1275 C CA . GLY A 1 161 ? -7.201 1.341 26.610 1.00 41.97 161 GLY A CA 1
ATOM 1276 C C . GLY A 1 161 ? -6.552 2.675 26.216 1.00 41.97 161 GLY A C 1
ATOM 1277 O O . GLY A 1 161 ? -6.397 3.572 27.042 1.00 41.97 161 GLY A O 1
ATOM 1278 N N . LEU A 1 162 ? -6.185 2.830 24.945 1.00 41.28 162 LEU A N 1
ATOM 1279 C CA . LEU A 1 162 ? -5.470 3.977 24.392 1.00 41.28 162 LEU A CA 1
ATOM 1280 C C . LEU A 1 162 ? -6.430 5.050 23.840 1.00 41.28 162 LEU A C 1
ATOM 1282 O O . LEU A 1 162 ? -6.069 5.812 22.944 1.00 41.28 162 LEU A O 1
ATOM 1286 N N . SER A 1 163 ? -7.634 5.173 24.414 1.00 42.59 163 SER A N 1
ATOM 1287 C CA . SER A 1 163 ? -8.691 6.123 24.003 1.00 42.59 163 SER A CA 1
ATOM 1288 C C . SER A 1 163 ? -8.300 7.613 24.097 1.00 42.59 163 SER A C 1
ATOM 1290 O O . SER A 1 163 ? -9.080 8.498 23.748 1.00 42.59 163 SER A O 1
ATOM 1292 N N . HIS A 1 164 ? -7.083 7.911 24.559 1.00 43.78 164 HIS A N 1
ATOM 1293 C CA . HIS A 1 164 ? -6.519 9.256 24.697 1.00 43.78 164 HIS A CA 1
ATOM 1294 C C . HIS A 1 164 ? -5.267 9.501 23.842 1.00 43.78 164 HIS A C 1
ATOM 1296 O O . HIS A 1 164 ? -4.592 10.526 24.000 1.00 43.78 164 HIS A O 1
ATOM 1302 N N . VAL A 1 165 ? -4.919 8.595 22.923 1.00 48.75 165 VAL A N 1
ATOM 1303 C CA . VAL A 1 165 ? -3.790 8.826 22.017 1.00 48.75 165 VAL A CA 1
ATOM 1304 C C . VAL A 1 165 ? -4.177 9.882 20.985 1.00 48.75 165 VAL A C 1
ATOM 1306 O O . VAL A 1 165 ? -5.113 9.730 20.209 1.00 48.75 165 VAL A O 1
ATOM 1309 N N . LYS A 1 166 ? -3.436 10.994 20.988 1.00 56.34 166 LYS A N 1
ATOM 1310 C CA . LYS A 1 166 ? -3.604 12.082 20.019 1.00 56.34 166 LYS A CA 1
ATOM 1311 C C . LYS A 1 166 ? -3.437 11.541 18.594 1.00 56.34 166 LYS A C 1
ATOM 1313 O O . LYS A 1 166 ? -2.440 10.876 18.323 1.00 56.34 166 LYS A O 1
ATOM 1318 N N . GLN A 1 167 ? -4.334 11.931 17.689 1.00 59.53 167 GLN A N 1
ATOM 1319 C CA . GLN A 1 167 ? -4.352 11.543 16.269 1.00 59.53 167 GLN A CA 1
ATOM 1320 C C . GLN A 1 167 ? -2.975 11.651 15.580 1.00 59.53 167 GLN A C 1
ATOM 1322 O O . GLN A 1 167 ? -2.595 10.785 14.809 1.00 59.53 167 GLN A O 1
ATOM 1327 N N . TRP A 1 168 ? -2.158 12.648 15.936 1.00 62.22 168 TRP A N 1
ATOM 1328 C CA . TRP A 1 168 ? -0.788 12.791 15.424 1.00 62.22 168 TRP A CA 1
ATOM 1329 C C . TRP A 1 168 ? 0.169 11.653 15.797 1.00 62.22 168 TRP A C 1
ATOM 1331 O O . TRP A 1 168 ? 0.999 11.255 14.986 1.00 62.22 168 TRP A O 1
ATOM 1341 N N . LYS A 1 169 ? 0.067 11.117 17.018 1.00 71.75 169 LYS A N 1
ATOM 1342 C CA . LYS A 1 169 ? 0.893 9.978 17.449 1.00 71.75 169 LYS A CA 1
ATOM 1343 C C . LYS A 1 169 ? 0.494 8.707 16.707 1.00 71.75 169 LYS A C 1
ATOM 1345 O O . LYS A 1 169 ? 1.355 7.899 16.386 1.00 71.75 169 LYS A O 1
ATOM 1350 N N . PHE A 1 170 ?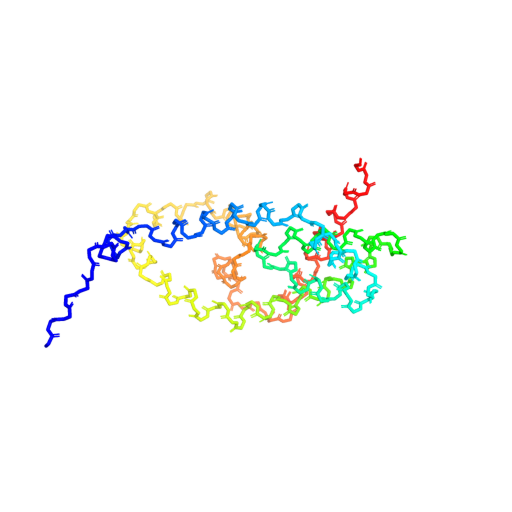 -0.801 8.571 16.439 1.00 67.62 170 PHE A N 1
ATOM 1351 C CA . PHE A 1 170 ? -1.358 7.471 15.672 1.00 67.62 170 PHE A CA 1
ATOM 1352 C C . PHE A 1 170 ? -0.853 7.486 14.218 1.00 67.62 170 PHE A C 1
ATOM 1354 O O . PHE A 1 170 ? -0.280 6.499 13.771 1.00 67.62 170 PHE A O 1
ATOM 1361 N N . ILE A 1 171 ? -0.914 8.639 13.541 1.00 72.25 171 ILE A N 1
ATOM 1362 C CA . ILE A 1 171 ? -0.366 8.823 12.183 1.00 72.25 171 ILE A CA 1
ATOM 1363 C C . ILE A 1 171 ? 1.114 8.433 12.111 1.00 72.25 171 ILE A C 1
ATOM 1365 O O . ILE A 1 171 ? 1.522 7.712 11.207 1.00 72.25 171 ILE A O 1
ATOM 1369 N N . LEU A 1 172 ? 1.926 8.911 13.061 1.00 75.00 172 LEU A N 1
ATOM 1370 C CA . LEU A 1 172 ? 3.357 8.607 13.078 1.00 75.00 172 LEU A CA 1
ATOM 1371 C C . LEU A 1 172 ? 3.613 7.115 13.286 1.00 75.00 172 LEU A C 1
ATOM 1373 O O . LEU A 1 172 ? 4.441 6.540 12.587 1.00 75.00 172 LEU A O 1
ATOM 1377 N N . LEU A 1 173 ? 2.903 6.486 14.223 1.00 75.56 173 LEU A N 1
ATOM 1378 C CA . LEU A 1 173 ? 3.032 5.054 14.482 1.00 75.56 173 LEU A CA 1
ATOM 1379 C C . LEU A 1 173 ? 2.724 4.236 13.223 1.00 75.56 173 LEU A C 1
ATOM 1381 O O . LEU A 1 173 ? 3.532 3.400 12.825 1.00 75.56 173 LEU A O 1
ATOM 1385 N N . VAL A 1 174 ? 1.587 4.511 12.589 1.00 76.06 174 VAL A N 1
ATOM 1386 C CA . VAL A 1 174 ? 1.130 3.812 11.385 1.00 76.06 174 VAL A CA 1
ATOM 1387 C C . VAL A 1 174 ? 2.069 4.049 10.208 1.00 76.06 174 VAL A C 1
ATOM 1389 O O . VAL A 1 174 ? 2.418 3.104 9.506 1.00 76.06 174 VAL A O 1
ATOM 1392 N N . PHE A 1 175 ? 2.568 5.274 10.039 1.00 85.56 175 PHE A N 1
ATOM 1393 C CA . PHE A 1 175 ? 3.598 5.575 9.050 1.00 85.56 175 PHE A CA 1
ATOM 1394 C C . PHE A 1 175 ? 4.832 4.685 9.235 1.00 85.56 175 PHE A C 1
ATOM 1396 O O . PHE A 1 175 ? 5.240 4.000 8.301 1.00 85.56 175 PHE A O 1
ATOM 1403 N N . PHE A 1 176 ? 5.411 4.645 10.440 1.00 87.00 176 PHE A N 1
ATOM 1404 C CA . PHE A 1 176 ? 6.612 3.844 10.690 1.00 87.00 176 PHE A CA 1
ATOM 1405 C C . PHE A 1 176 ? 6.362 2.344 10.524 1.00 87.00 176 PHE A C 1
ATOM 1407 O O . PHE A 1 176 ? 7.215 1.655 9.968 1.00 87.00 176 PHE A O 1
ATOM 1414 N N . LEU A 1 177 ? 5.206 1.843 10.966 1.00 80.75 177 LEU A N 1
ATOM 1415 C CA . LEU A 1 177 ? 4.829 0.439 10.793 1.00 80.75 177 LEU A CA 1
ATOM 1416 C C . LEU A 1 177 ? 4.672 0.073 9.316 1.00 80.75 177 LEU A C 1
ATOM 1418 O O . LEU A 1 177 ? 5.225 -0.936 8.883 1.00 80.75 177 LEU A O 1
ATOM 1422 N N . ASN A 1 178 ? 3.987 0.905 8.532 1.00 87.62 178 ASN A N 1
ATOM 1423 C CA . ASN A 1 178 ? 3.801 0.679 7.103 1.00 87.62 178 ASN A CA 1
ATOM 1424 C C . ASN A 1 178 ? 5.122 0.757 6.335 1.00 87.62 178 ASN A C 1
ATOM 1426 O O . ASN A 1 178 ? 5.418 -0.133 5.543 1.00 87.62 178 ASN A O 1
ATOM 1430 N N . VAL A 1 179 ? 5.955 1.767 6.609 1.00 92.12 179 VAL A N 1
ATOM 1431 C CA . VAL A 1 179 ? 7.300 1.872 6.022 1.00 92.12 179 VAL A CA 1
ATOM 1432 C C . VAL A 1 179 ? 8.119 0.626 6.356 1.00 92.12 179 VAL A C 1
ATOM 1434 O O . VAL A 1 179 ? 8.725 0.044 5.462 1.00 92.12 179 VAL A O 1
ATOM 1437 N N . ALA A 1 180 ? 8.125 0.183 7.616 1.00 90.31 180 ALA A N 1
ATOM 1438 C CA . ALA A 1 180 ? 8.858 -1.011 8.023 1.00 90.31 180 ALA A CA 1
ATOM 1439 C C . ALA A 1 180 ? 8.327 -2.276 7.332 1.00 90.31 180 ALA A C 1
ATOM 1441 O O . ALA A 1 180 ? 9.120 -3.064 6.824 1.00 90.31 180 ALA A O 1
ATOM 1442 N N . GLY A 1 181 ? 7.006 -2.458 7.270 1.00 86.31 181 GLY A N 1
ATOM 1443 C CA . GLY A 1 181 ? 6.375 -3.601 6.608 1.00 86.31 181 GLY A CA 1
ATOM 1444 C C . GLY A 1 181 ? 6.697 -3.655 5.117 1.00 86.31 181 GLY A C 1
ATOM 1445 O O . GLY A 1 181 ? 7.207 -4.666 4.636 1.00 86.31 181 GLY A O 1
ATOM 1446 N N . ILE A 1 182 ? 6.489 -2.545 4.405 1.00 92.31 182 ILE A N 1
ATOM 1447 C CA . ILE A 1 182 ? 6.804 -2.432 2.976 1.00 92.31 182 ILE A CA 1
ATOM 1448 C C . ILE A 1 182 ? 8.299 -2.673 2.746 1.00 92.31 182 ILE A C 1
ATOM 1450 O O . ILE A 1 182 ? 8.663 -3.460 1.875 1.00 92.31 182 ILE A O 1
ATOM 1454 N N . PHE A 1 183 ? 9.170 -2.054 3.547 1.00 94.56 183 PHE A N 1
ATOM 1455 C CA . PHE A 1 183 ? 10.616 -2.237 3.437 1.00 94.56 183 PHE A CA 1
ATOM 1456 C C . PHE A 1 183 ? 11.024 -3.700 3.614 1.00 94.56 183 PHE A C 1
ATOM 1458 O O . PHE A 1 183 ? 11.758 -4.227 2.782 1.00 94.56 183 PHE A O 1
ATOM 1465 N N . LEU A 1 184 ? 10.539 -4.363 4.668 1.00 92.44 184 LEU A N 1
ATOM 1466 C CA . LEU A 1 184 ? 10.875 -5.757 4.953 1.00 92.44 184 LEU A CA 1
ATOM 1467 C C . LEU A 1 184 ? 10.391 -6.694 3.847 1.00 92.44 184 LEU A C 1
ATOM 1469 O O . LEU A 1 184 ? 11.153 -7.556 3.421 1.00 92.44 184 LEU A O 1
ATOM 1473 N N . ILE A 1 185 ? 9.159 -6.517 3.365 1.00 91.69 185 ILE A N 1
ATOM 1474 C CA . ILE A 1 185 ? 8.585 -7.371 2.319 1.00 91.69 185 ILE A CA 1
ATOM 1475 C C . ILE A 1 185 ? 9.328 -7.177 0.998 1.00 91.69 185 ILE A C 1
ATOM 1477 O O . ILE A 1 185 ? 9.734 -8.160 0.383 1.00 91.69 185 ILE A O 1
ATOM 1481 N N . ILE A 1 186 ? 9.543 -5.930 0.574 1.00 93.25 186 ILE A N 1
ATOM 1482 C CA . ILE A 1 186 ? 10.257 -5.637 -0.674 1.00 93.25 186 ILE A CA 1
ATOM 1483 C C . ILE A 1 186 ? 11.695 -6.139 -0.594 1.00 93.25 186 ILE A C 1
ATOM 1485 O O . ILE A 1 186 ? 12.185 -6.764 -1.530 1.00 93.25 186 ILE A O 1
ATOM 1489 N N . HIS A 1 187 ? 12.375 -5.894 0.525 1.00 91.56 187 HIS A N 1
ATOM 1490 C CA . HIS A 1 187 ? 13.748 -6.344 0.696 1.00 91.56 187 HIS A CA 1
ATOM 1491 C C . HIS A 1 187 ? 13.846 -7.874 0.715 1.00 91.56 187 HIS A C 1
ATOM 1493 O O . HIS A 1 187 ? 14.723 -8.430 0.063 1.00 91.56 187 HIS A O 1
ATOM 1499 N N . ALA A 1 188 ? 12.920 -8.563 1.389 1.00 91.38 188 ALA A N 1
ATOM 1500 C CA . ALA A 1 188 ? 12.845 -10.021 1.358 1.00 91.38 188 ALA A CA 1
ATOM 1501 C C . ALA A 1 188 ? 12.569 -10.552 -0.057 1.00 91.38 188 ALA A C 1
ATOM 1503 O O . ALA A 1 188 ? 13.197 -11.521 -0.470 1.00 91.38 188 ALA A O 1
ATOM 1504 N N . ALA A 1 189 ? 11.687 -9.899 -0.817 1.00 88.94 189 ALA A N 1
ATOM 1505 C CA . ALA A 1 189 ? 11.370 -10.278 -2.192 1.00 88.94 189 ALA A CA 1
ATOM 1506 C C . ALA A 1 189 ? 12.553 -10.106 -3.160 1.00 88.94 189 ALA A C 1
ATOM 1508 O O . ALA A 1 189 ? 12.615 -10.804 -4.162 1.00 88.94 189 ALA A O 1
ATOM 1509 N N . GLN A 1 190 ? 13.494 -9.199 -2.881 1.00 86.75 190 GLN A N 1
ATOM 1510 C CA . GLN A 1 190 ? 14.726 -9.060 -3.671 1.00 86.75 190 GLN A CA 1
ATOM 1511 C C . GLN A 1 190 ? 15.783 -10.128 -3.364 1.00 86.75 190 GLN A C 1
ATOM 1513 O O . GLN A 1 190 ? 16.707 -10.308 -4.153 1.00 86.75 190 GLN A O 1
ATOM 1518 N N . LEU A 1 191 ? 15.705 -10.767 -2.194 1.00 86.81 191 LEU A N 1
ATOM 1519 C CA . LEU A 1 191 ? 16.658 -11.796 -1.770 1.00 86.81 191 LEU A CA 1
ATOM 1520 C C . LEU A 1 191 ? 16.279 -13.203 -2.259 1.00 86.81 191 LEU A C 1
ATOM 1522 O O . LEU A 1 191 ? 17.118 -14.101 -2.179 1.00 86.81 191 LEU A O 1
ATOM 1526 N N . LEU A 1 192 ? 15.033 -13.389 -2.704 1.00 81.88 192 LEU A N 1
ATOM 1527 C CA . LEU A 1 192 ? 14.495 -14.630 -3.271 1.00 81.88 192 LEU A CA 1
ATOM 1528 C C . LEU A 1 192 ? 14.757 -14.701 -4.778 1.00 81.88 192 LEU A C 1
ATOM 1530 O O . LEU A 1 192 ? 15.070 -15.821 -5.241 1.00 81.88 192 LEU A O 1
#

Foldseek 3Di:
DDPPDPDVVVVLVPDPCNVVVVVVVVVVVCVVCCPDVVVVVVLLVLLPPPLVSLLQLLLQCLAPVRVVSSLSSLLSVVVPDPLLSSLLSSLNSNLVSLVVCCVPVVVVVCVVCVVVVVVVVPDPVVVVVCPDPVNVVCLVVVLVVCCVPSHNNVVSCVSVVVPPDDPVVVSVVSSVVSSVVSSVSSVVVVVD

Organism: NCBI:txid1802559

Radius of gyration: 21.16 Å; Cα contacts (8 Å, |Δi|>4): 148; chains: 1; bounding box: 67×33×54 Å

Sequence (192 aa):
MNVHLPHPIAYYRAWKYRNTGLLAASLVLFFFIAETQFVHDIVTNVGTWGYPGMFIVGMFYVFTFTVAPALAILYEFTAIYSPLTIALAAGIGSVAGDFLLFRFVRDGITEELKPLFKKLEGSTTLYQLFHTPYFLWLTPIIGAIIVASPFPDEVGVSILGLSHVKQWKFILLVFFLNVAGIFLIIHAAQLL

pLDDT: mean 70.87, std 19.51, range [39.44, 97.31]

Mean predicted aligned error: 14.6 Å